Protein AF-0000000076825536 (afdb_homodimer)

Sequence (268 aa):
ADSNWEATYRANMATERHAGKIYTRAMFKQFGHILYECGAYQVEEKEKGKEYIAIHTDAARREKWCRTSYKVTVIEGGDEFDCECGQFAHMGLLCSHILKVMDFIRVTEIPKKHIVKRWTRDARDVLPAHLMQYADSNWEATYRANMATERHAGKIYTRAMFKQFGHILYECGAYQVEEKEKGKEYIAIHTDAARREKWCRTSYKVTVIEGGDEFDCECGQFAHMGLLCSHILKVMDFIRVTEIPKKHIVKRWTRDARDVLPAHLMQY

Solvent-accessible surface area (backbone atoms only — not comparable to f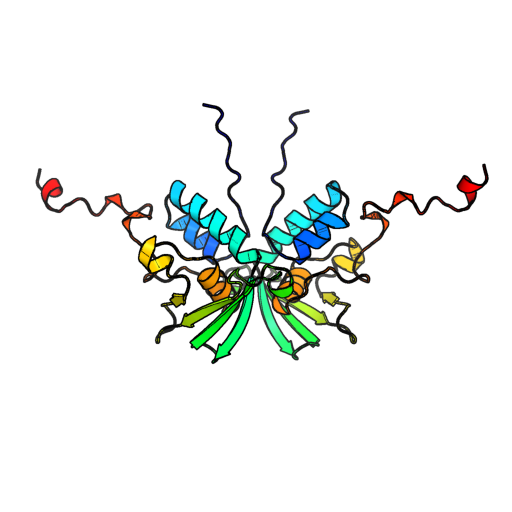ull-atom values): 15154 Å² total; per-residue (Å²): 130,81,78,69,72,71,76,66,48,56,44,53,33,51,38,54,55,40,42,63,74,43,32,30,72,73,48,35,44,54,47,14,54,29,53,30,56,20,30,36,45,43,78,45,78,75,36,89,85,36,33,33,34,32,32,36,73,57,43,88,76,44,59,88,85,52,84,38,65,38,51,33,36,39,39,90,90,72,53,42,78,48,47,71,79,47,44,37,85,76,70,52,40,76,40,32,58,54,50,43,49,36,55,72,73,64,48,52,58,76,38,71,82,62,57,47,57,83,51,25,66,70,34,67,75,68,54,60,73,74,63,74,72,106,130,82,78,70,72,69,79,67,48,56,42,54,32,52,38,53,55,41,40,62,72,43,31,30,71,73,48,37,42,55,47,13,53,32,53,30,57,20,31,36,45,44,78,44,79,76,37,89,86,36,33,33,34,31,30,35,74,56,44,88,75,43,59,87,83,53,83,39,65,38,50,32,35,39,40,90,91,73,54,41,76,46,47,71,80,46,44,38,84,77,70,53,40,77,41,30,58,53,50,43,50,36,55,71,73,66,48,50,57,77,38,69,83,63,56,48,58,82,51,24,65,72,35,65,75,69,54,61,73,76,61,72,72,105

Structure (mmCIF, N/CA/C/O backbone):
data_AF-0000000076825536-model_v1
#
loop_
_entity.id
_entity.type
_entity.pdbx_description
1 polymer 'SWIM-type domain-containing protein'
#
loop_
_atom_site.group_PDB
_atom_site.id
_atom_site.type_symbol
_atom_site.label_atom_id
_atom_site.label_alt_id
_atom_site.label_comp_id
_atom_site.label_asym_id
_atom_site.label_entity_id
_atom_site.label_seq_id
_atom_site.pdbx_PDB_ins_code
_atom_site.Cartn_x
_atom_site.Cartn_y
_atom_site.Cartn_z
_atom_site.occupancy
_atom_site.B_iso_or_equiv
_atom_site.auth_seq_id
_atom_site.auth_comp_id
_atom_site.auth_asym_id
_atom_site.auth_atom_id
_atom_site.pdbx_PDB_model_num
ATOM 1 N N . ALA A 1 1 ? -30.109 -5.086 -16.969 1 26.56 1 ALA A N 1
ATOM 2 C CA . ALA A 1 1 ? -29 -5.5 -16.109 1 26.56 1 ALA A CA 1
ATOM 3 C C . ALA A 1 1 ? -28.141 -4.305 -15.711 1 26.56 1 ALA A C 1
ATOM 5 O O . ALA A 1 1 ? -27.594 -3.611 -16.578 1 26.56 1 ALA A O 1
ATOM 6 N N . ASP A 1 2 ? -28.391 -3.473 -14.844 1 28.17 2 ASP A N 1
ATOM 7 C CA . ASP A 1 2 ? -27.703 -2.295 -14.312 1 28.17 2 ASP A CA 1
ATOM 8 C C . ASP A 1 2 ? -26.234 -2.586 -14.047 1 28.17 2 ASP A C 1
ATOM 10 O O . ASP A 1 2 ? -25.906 -3.484 -13.273 1 28.17 2 ASP A O 1
ATOM 14 N N . SER A 1 3 ? -25.391 -2.641 -15.023 1 33.06 3 SER A N 1
ATOM 15 C CA . SER A 1 3 ? -23.953 -2.908 -15 1 33.06 3 SER A CA 1
ATOM 16 C C . SER A 1 3 ? -23.281 -2.234 -13.805 1 33.06 3 SER A C 1
ATOM 18 O O . SER A 1 3 ? -23.062 -1.022 -13.82 1 33.06 3 SER A O 1
ATOM 20 N N . ASN A 1 4 ? -23.672 -2.33 -12.602 1 36.03 4 ASN A N 1
ATOM 21 C CA . ASN A 1 4 ? -23.062 -1.903 -11.352 1 36.03 4 ASN A CA 1
ATOM 22 C C . ASN A 1 4 ? -21.531 -1.995 -11.422 1 36.03 4 ASN A C 1
ATOM 24 O O . ASN A 1 4 ? -20.984 -3.092 -11.5 1 36.03 4 ASN A O 1
ATOM 28 N N . TRP A 1 5 ? -20.891 -1.324 -12.242 1 39.47 5 TRP A N 1
ATOM 29 C CA . TRP A 1 5 ? -19.453 -1.228 -12.367 1 39.47 5 TRP A CA 1
ATOM 30 C C . TRP A 1 5 ? -18.766 -1.405 -11.008 1 39.47 5 TRP A C 1
ATOM 32 O O . TRP A 1 5 ? -18.906 -0.554 -10.125 1 39.47 5 TRP A O 1
ATOM 42 N N . GLU A 1 6 ? -18.984 -2.543 -10.383 1 49.59 6 GLU A N 1
ATOM 43 C CA . GLU A 1 6 ? -18.234 -2.793 -9.156 1 49.59 6 GLU A CA 1
ATOM 44 C C . GLU A 1 6 ? -16.844 -2.193 -9.234 1 49.59 6 GLU A C 1
ATOM 46 O O . GLU A 1 6 ? -16.109 -2.422 -10.203 1 49.59 6 GLU A O 1
ATOM 51 N N . ALA A 1 7 ? -16.656 -1.075 -8.711 1 57.5 7 ALA A N 1
ATOM 52 C CA . ALA A 1 7 ? -15.406 -0.315 -8.641 1 57.5 7 ALA A CA 1
ATOM 53 C C . ALA A 1 7 ? -14.211 -1.236 -8.398 1 57.5 7 ALA A C 1
ATOM 55 O O . ALA A 1 7 ? -14.258 -2.104 -7.523 1 57.5 7 ALA A O 1
ATOM 56 N N . THR A 1 8 ? -13.492 -1.611 -9.461 1 73.81 8 THR A N 1
ATOM 57 C CA . THR A 1 8 ? -12.234 -2.328 -9.305 1 73.81 8 THR A CA 1
ATOM 58 C C . THR A 1 8 ? -11.25 -1.515 -8.469 1 73.81 8 THR A C 1
ATOM 60 O O . THR A 1 8 ? -11.062 -0.319 -8.711 1 73.81 8 THR A O 1
ATOM 63 N N . TYR A 1 9 ? -10.875 -2.053 -7.266 1 88.12 9 TYR A N 1
ATOM 64 C CA . TYR A 1 9 ? -9.859 -1.409 -6.445 1 88.12 9 TYR A CA 1
ATOM 65 C C . TYR A 1 9 ? -8.492 -1.485 -7.117 1 88.12 9 TYR A C 1
ATOM 67 O O . TYR A 1 9 ? -8.062 -2.559 -7.547 1 88.12 9 TYR A O 1
ATOM 75 N N . ARG A 1 10 ? -7.902 -0.312 -7.281 1 91.62 10 ARG A N 1
ATOM 76 C CA . ARG A 1 10 ? -6.555 -0.199 -7.836 1 91.62 10 ARG A CA 1
ATOM 77 C C . ARG A 1 10 ? -5.613 0.485 -6.848 1 91.62 10 ARG A C 1
ATOM 79 O O . ARG A 1 10 ? -6.008 1.424 -6.152 1 91.62 10 ARG A O 1
ATOM 86 N N . ALA A 1 11 ? -4.336 0.013 -6.738 1 93.81 11 ALA A N 1
ATOM 87 C CA . ALA A 1 11 ? -3.396 0.572 -5.77 1 93.81 11 ALA A CA 1
ATOM 88 C C . ALA A 1 11 ? -2.029 0.812 -6.406 1 93.81 11 ALA A C 1
ATOM 90 O O . ALA A 1 11 ? -1.063 1.137 -5.711 1 93.81 11 ALA A O 1
ATOM 91 N N . ASN A 1 12 ? -1.881 0.557 -7.707 1 94.38 12 ASN A N 1
ATOM 92 C CA . ASN A 1 12 ? -0.665 0.846 -8.461 1 94.38 12 ASN A CA 1
ATOM 93 C C . ASN A 1 12 ? 0.519 0.031 -7.941 1 94.38 12 ASN A C 1
ATOM 95 O O . ASN A 1 12 ? 1.662 0.489 -7.992 1 94.38 12 ASN A O 1
ATOM 99 N N . MET A 1 13 ? 0.286 -1.114 -7.352 1 96.38 13 MET A N 1
ATOM 100 C CA . MET A 1 13 ? 1.35 -2.012 -6.906 1 96.38 13 MET A CA 1
ATOM 101 C C . MET A 1 13 ? 1.875 -2.85 -8.07 1 96.38 13 MET A C 1
ATOM 103 O O . MET A 1 13 ? 1.126 -3.182 -8.984 1 96.38 13 MET A O 1
ATOM 107 N N . ALA A 1 14 ? 3.123 -3.26 -8.031 1 94.56 14 ALA A N 1
ATOM 108 C CA . ALA A 1 14 ? 3.729 -4.074 -9.086 1 94.56 14 ALA A CA 1
ATOM 109 C C . ALA A 1 14 ? 3.016 -5.422 -9.211 1 94.56 14 ALA A C 1
ATOM 111 O O . ALA A 1 14 ? 2.74 -5.879 -10.32 1 94.56 14 ALA A O 1
ATOM 112 N N . THR A 1 15 ? 2.721 -6.008 -8.047 1 96.12 15 THR A N 1
ATOM 113 C CA . THR A 1 15 ? 2.029 -7.293 -8.062 1 96.12 15 THR A CA 1
ATOM 114 C C . THR A 1 15 ? 0.644 -7.156 -8.688 1 96.12 15 THR A C 1
ATOM 116 O O . THR A 1 15 ? 0.149 -8.086 -9.328 1 96.12 15 THR A O 1
ATOM 119 N N . GLU A 1 16 ? 0.052 -6.016 -8.492 1 96.69 16 GLU A N 1
ATOM 120 C CA . GLU A 1 16 ? -1.243 -5.738 -9.102 1 96.69 16 GLU A CA 1
ATOM 121 C C . GLU A 1 16 ? -1.138 -5.711 -10.625 1 96.69 16 GLU A C 1
ATOM 123 O O . GLU A 1 16 ? -1.988 -6.27 -11.32 1 96.69 16 GLU A O 1
ATOM 128 N N . ARG A 1 17 ? -0.139 -5.105 -11.102 1 94.75 17 ARG A N 1
ATOM 129 C CA . ARG A 1 17 ? 0.088 -5.07 -12.539 1 94.75 17 ARG A CA 1
ATOM 130 C C . ARG A 1 17 ? 0.297 -6.473 -13.094 1 94.75 17 ARG A C 1
ATOM 132 O O . ARG A 1 17 ? -0.243 -6.816 -14.148 1 94.75 17 ARG A O 1
ATOM 139 N N . HIS A 1 18 ? 1.062 -7.199 -12.406 1 96.88 18 HIS A N 1
ATOM 140 C CA . HIS A 1 18 ? 1.266 -8.586 -12.805 1 96.88 18 HIS A CA 1
ATOM 141 C C . HIS A 1 18 ? -0.049 -9.359 -12.797 1 96.88 18 HIS A C 1
ATOM 143 O O . HIS A 1 18 ? -0.364 -10.062 -13.766 1 96.88 18 HIS A O 1
ATOM 149 N N . ALA A 1 19 ? -0.8 -9.203 -11.742 1 96.88 19 ALA A N 1
ATOM 150 C CA . ALA A 1 19 ? -2.105 -9.852 -11.648 1 96.88 19 ALA A CA 1
ATOM 151 C C . ALA A 1 19 ? -2.986 -9.477 -12.836 1 96.88 19 ALA A C 1
ATOM 153 O O . ALA A 1 19 ? -3.693 -10.328 -13.383 1 96.88 19 ALA A O 1
ATOM 154 N N . GLY A 1 20 ? -2.904 -8.211 -13.188 1 96.19 20 GLY A N 1
ATOM 155 C CA . GLY A 1 20 ? -3.695 -7.738 -14.312 1 96.19 20 GLY A CA 1
ATOM 156 C C . GLY A 1 20 ? -3.338 -8.422 -15.617 1 96.19 20 GLY A C 1
ATOM 157 O O . GLY A 1 20 ? -4.18 -8.555 -16.516 1 96.19 20 GLY A O 1
ATOM 158 N N . LYS A 1 21 ? -2.121 -8.875 -15.75 1 95.75 21 LYS A N 1
ATOM 159 C CA . LYS A 1 21 ? -1.637 -9.516 -16.969 1 95.75 21 LYS A CA 1
ATOM 160 C C . LYS A 1 21 ? -2.01 -10.992 -16.984 1 95.75 21 LYS A C 1
ATOM 162 O O . LYS A 1 21 ? -2.158 -11.586 -18.062 1 95.75 21 LYS A O 1
ATOM 167 N N . ILE A 1 22 ? -2.191 -11.625 -15.859 1 96.31 22 ILE A N 1
ATOM 168 C CA . ILE A 1 22 ? -2.283 -13.086 -15.867 1 96.31 22 ILE A CA 1
ATOM 169 C C . ILE A 1 22 ? -3.719 -13.516 -15.578 1 96.31 22 ILE A C 1
ATOM 171 O O . ILE A 1 22 ? -4.195 -14.516 -16.109 1 96.31 22 ILE A O 1
ATOM 175 N N . TYR A 1 23 ? -4.504 -12.812 -14.773 1 95.94 23 TYR A N 1
ATOM 176 C CA . TYR A 1 23 ? -5.816 -13.258 -14.312 1 95.94 23 TYR A CA 1
ATOM 177 C C . TYR A 1 23 ? -6.898 -12.883 -15.312 1 95.94 23 TYR A C 1
ATOM 179 O O . TYR A 1 23 ? -6.762 -11.906 -16.062 1 95.94 23 TYR A O 1
ATOM 187 N N . THR A 1 24 ? -7.969 -13.664 -15.367 1 95.12 24 THR A N 1
ATOM 188 C CA . THR A 1 24 ? -9.188 -13.219 -16.031 1 95.12 24 THR A CA 1
ATOM 189 C C . THR A 1 24 ? -9.727 -11.945 -15.375 1 95.12 24 THR A C 1
ATOM 191 O O . THR A 1 24 ? -9.312 -11.586 -14.273 1 95.12 24 THR A O 1
ATOM 194 N N . ARG A 1 25 ? -10.625 -11.32 -16.031 1 93.69 25 ARG A N 1
ATOM 195 C CA . ARG A 1 25 ? -11.219 -10.094 -15.508 1 93.69 25 ARG A CA 1
ATOM 196 C C . ARG A 1 25 ? -11.93 -10.352 -14.188 1 93.69 25 ARG A C 1
ATOM 198 O O . ARG A 1 25 ? -11.805 -9.57 -13.242 1 93.69 25 ARG A O 1
ATOM 205 N N . ALA A 1 26 ? -12.68 -11.469 -14.141 1 92.06 26 ALA A N 1
ATOM 206 C CA . ALA A 1 26 ? -13.414 -11.812 -12.93 1 92.06 26 ALA A CA 1
ATOM 207 C C . ALA A 1 26 ? -12.469 -12.039 -11.758 1 92.06 26 ALA A C 1
ATOM 209 O O . ALA A 1 26 ? -12.719 -11.547 -10.648 1 92.06 26 ALA A O 1
ATOM 210 N N . MET A 1 27 ? -11.383 -12.656 -12.039 1 94.19 27 MET A N 1
ATOM 211 C CA . MET A 1 27 ? -10.445 -12.969 -10.969 1 94.19 27 MET A CA 1
ATOM 212 C C . MET A 1 27 ? -9.641 -11.734 -10.57 1 94.19 27 MET A C 1
ATOM 214 O O . MET A 1 27 ? -9.281 -11.57 -9.406 1 94.19 27 MET A O 1
ATOM 218 N N . PHE A 1 28 ? -9.367 -10.891 -11.562 1 95.56 28 PHE A N 1
ATOM 219 C CA . PHE A 1 28 ? -8.688 -9.641 -11.242 1 95.56 28 PHE A CA 1
ATOM 220 C C . PHE A 1 28 ? -9.547 -8.773 -10.328 1 95.56 28 PHE A C 1
ATOM 222 O O . PHE A 1 28 ? -9.031 -8.094 -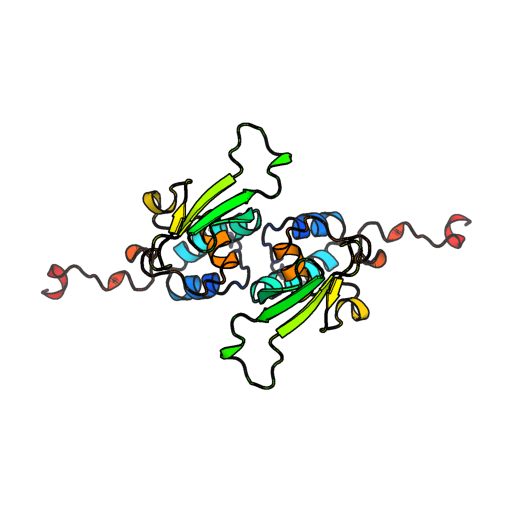9.438 1 95.56 28 PHE A O 1
ATOM 229 N N . LYS A 1 29 ? -10.797 -8.805 -10.523 1 94.5 29 LYS A N 1
ATOM 230 C CA . LYS A 1 29 ? -11.695 -8.078 -9.633 1 94.5 29 LYS A CA 1
ATOM 231 C C . LYS A 1 29 ? -11.602 -8.602 -8.203 1 94.5 29 LYS A C 1
ATOM 233 O O . LYS A 1 29 ? -11.539 -7.824 -7.254 1 94.5 29 LYS A O 1
ATOM 238 N N . GLN A 1 30 ? -11.625 -9.945 -8.117 1 94.56 30 GLN A N 1
ATOM 239 C CA . GLN A 1 30 ? -11.461 -10.555 -6.801 1 94.56 30 GLN A CA 1
ATOM 240 C C . GLN A 1 30 ? -10.125 -10.18 -6.18 1 94.56 30 GLN A C 1
ATOM 242 O O . GLN A 1 30 ? -10.039 -9.906 -4.98 1 94.56 30 GLN A O 1
ATOM 247 N N . PHE A 1 31 ? -9.102 -10.086 -7.012 1 96.12 31 PHE A N 1
ATOM 248 C CA . PHE A 1 31 ? -7.781 -9.664 -6.555 1 96.12 31 PHE A CA 1
ATOM 249 C C . PHE A 1 31 ? -7.816 -8.234 -6.031 1 96.12 31 PHE A C 1
ATOM 251 O O . PHE A 1 31 ? -7.152 -7.914 -5.047 1 96.12 31 PHE A O 1
ATOM 258 N N . GLY A 1 32 ? -8.594 -7.469 -6.703 1 95.62 32 GLY A N 1
ATOM 259 C CA . GLY A 1 32 ? -8.75 -6.09 -6.27 1 95.62 32 GLY A CA 1
ATOM 260 C C . GLY A 1 32 ? -9.281 -5.961 -4.855 1 95.62 32 GLY A C 1
ATOM 261 O O . GLY A 1 32 ? -8.852 -5.09 -4.102 1 95.62 32 GLY A O 1
ATOM 262 N N . HIS A 1 33 ? -10.195 -6.773 -4.492 1 95 33 HIS A N 1
ATOM 263 C CA . HIS A 1 33 ? -10.719 -6.781 -3.131 1 95 33 HIS A CA 1
ATOM 264 C C . HIS A 1 33 ? -9.641 -7.188 -2.131 1 95 33 HIS A C 1
ATOM 266 O O . HIS A 1 33 ? -9.555 -6.613 -1.044 1 95 33 HIS A O 1
ATOM 272 N N . ILE A 1 34 ? -8.836 -8.102 -2.516 1 96.56 34 ILE A N 1
ATOM 273 C CA . ILE A 1 34 ? -7.734 -8.555 -1.679 1 96.56 34 ILE A CA 1
ATOM 274 C C . ILE A 1 34 ? -6.73 -7.418 -1.494 1 96.56 34 ILE A C 1
ATOM 276 O O . ILE A 1 34 ? -6.262 -7.172 -0.381 1 96.56 34 ILE A O 1
ATOM 280 N N . LEU A 1 35 ? -6.492 -6.777 -2.639 1 96.44 35 LEU A N 1
ATOM 281 C CA . LEU A 1 35 ? -5.586 -5.637 -2.637 1 96.44 35 LEU A CA 1
ATOM 282 C C . LEU A 1 35 ? -6.078 -4.555 -1.681 1 96.44 35 LEU A C 1
ATOM 284 O O . LEU A 1 35 ? -5.293 -4 -0.909 1 96.44 35 LEU A O 1
ATOM 288 N N . TYR A 1 36 ? -7.312 -4.305 -1.709 1 95.88 36 TYR A N 1
ATOM 289 C CA . TYR A 1 36 ? -7.918 -3.314 -0.827 1 95.88 36 TYR A CA 1
ATOM 290 C C . TYR A 1 36 ? -7.773 -3.723 0.634 1 95.88 36 TYR A C 1
ATOM 292 O O . TYR A 1 36 ? -7.379 -2.91 1.475 1 95.88 36 TYR A O 1
ATOM 300 N N . GLU A 1 37 ? -8.078 -4.973 0.989 1 95.88 37 GLU A N 1
ATOM 301 C CA . GLU A 1 37 ? -7.969 -5.461 2.361 1 95.88 37 GLU A CA 1
ATOM 302 C C . GLU A 1 37 ? -6.523 -5.441 2.844 1 95.88 37 GLU A C 1
ATOM 304 O O . GLU A 1 37 ? -6.258 -5.215 4.023 1 95.88 37 GLU A O 1
ATOM 309 N N . CYS A 1 38 ? -5.594 -5.641 1.983 1 96.5 38 CYS A N 1
ATOM 310 C CA . CYS A 1 38 ? -4.16 -5.629 2.24 1 96.5 38 CYS A CA 1
ATOM 311 C C . CYS A 1 38 ? -3.729 -4.316 2.885 1 96.5 38 CYS A C 1
ATOM 313 O O . CYS A 1 38 ? -2.879 -4.309 3.777 1 96.5 38 CYS A O 1
ATOM 315 N N . GLY A 1 39 ? -4.352 -3.273 2.453 1 95.81 39 GLY A N 1
ATOM 316 C CA . GLY A 1 39 ? -3.992 -1.948 2.932 1 95.81 39 GLY A CA 1
ATOM 317 C C . GLY A 1 39 ? -4.27 -1.753 4.41 1 95.81 39 GLY A C 1
ATOM 318 O O . GLY A 1 39 ? -3.729 -0.836 5.031 1 95.81 39 GLY A O 1
ATOM 319 N N . ALA A 1 40 ? -5.035 -2.584 5.012 1 95.81 40 ALA A N 1
ATOM 320 C CA . ALA A 1 40 ? -5.398 -2.463 6.422 1 95.81 40 ALA A CA 1
ATOM 321 C C . ALA A 1 40 ? -4.352 -3.113 7.316 1 95.81 40 ALA A C 1
ATOM 323 O O . ALA A 1 40 ? -4.449 -3.055 8.547 1 95.81 40 ALA A O 1
ATOM 324 N N . TYR A 1 41 ? -3.309 -3.66 6.758 1 96.56 41 TYR A N 1
ATOM 325 C CA . TYR A 1 41 ? -2.352 -4.414 7.559 1 96.56 41 TYR A CA 1
ATOM 326 C C . TYR A 1 41 ? -0.977 -3.758 7.523 1 96.56 41 TYR A C 1
ATOM 328 O O . TYR A 1 41 ? -0.66 -3.014 6.594 1 96.56 41 TYR A O 1
ATOM 336 N N . GLN A 1 42 ? -0.227 -4.027 8.523 1 95.31 42 GLN A N 1
ATOM 337 C CA . GLN A 1 42 ? 1.194 -3.721 8.648 1 95.31 42 GLN A CA 1
ATOM 338 C C . GLN A 1 42 ? 2.01 -4.988 8.883 1 95.31 42 GLN A C 1
ATOM 340 O O . GLN A 1 42 ? 1.46 -6.027 9.25 1 95.31 42 GLN A O 1
ATOM 345 N N . VAL A 1 43 ? 3.297 -4.863 8.602 1 96 43 VAL A N 1
ATOM 346 C CA . VAL A 1 43 ? 4.121 -6.062 8.672 1 96 43 VAL A CA 1
ATOM 347 C C . VAL A 1 43 ? 5.152 -5.922 9.789 1 96 43 VAL A C 1
ATOM 349 O O . VAL A 1 43 ? 5.773 -4.867 9.93 1 96 43 VAL A O 1
ATOM 352 N N . GLU A 1 44 ? 5.219 -6.941 10.641 1 95.69 44 GLU A N 1
ATOM 353 C CA . GLU A 1 44 ? 6.344 -7.129 11.555 1 95.69 44 GLU A CA 1
ATOM 354 C C . GLU A 1 44 ? 7.266 -8.242 11.07 1 95.69 44 GLU A C 1
ATOM 356 O O . GLU A 1 44 ? 6.82 -9.367 10.844 1 95.69 44 GLU A O 1
ATOM 361 N N . GLU A 1 45 ? 8.531 -7.895 10.922 1 95.5 45 GLU A N 1
ATOM 362 C CA . GLU A 1 45 ? 9.531 -8.891 10.547 1 95.5 45 GLU A CA 1
ATOM 363 C C . GLU A 1 45 ? 10.039 -9.656 11.766 1 95.5 45 GLU A C 1
ATOM 365 O O . GLU A 1 45 ? 10.695 -9.086 12.633 1 95.5 45 GLU A O 1
ATOM 370 N N . LYS A 1 46 ? 9.711 -10.891 11.883 1 97.19 46 LYS A N 1
ATOM 371 C CA . LYS A 1 46 ? 10.172 -11.727 12.992 1 97.19 46 LYS A CA 1
ATOM 372 C C . LYS A 1 46 ? 11.523 -12.352 12.68 1 97.19 46 LYS A C 1
ATOM 374 O O . LYS A 1 46 ? 12.414 -12.359 13.531 1 97.19 46 LYS A O 1
ATOM 379 N N . GLU A 1 47 ? 11.688 -12.961 11.586 1 95.94 47 GLU A N 1
ATOM 380 C CA . GLU A 1 47 ? 12.922 -13.508 11.031 1 95.94 47 GLU A CA 1
ATOM 381 C C . GLU A 1 47 ? 13.094 -13.117 9.562 1 95.94 47 GLU A C 1
ATOM 383 O O . GLU A 1 47 ? 12.328 -13.555 8.703 1 95.94 47 GLU A O 1
ATOM 388 N N . LYS A 1 48 ? 14.109 -12.312 9.32 1 92.44 48 LYS A N 1
ATOM 389 C CA . LYS A 1 48 ? 14.344 -11.742 7.992 1 92.44 48 LYS A CA 1
ATOM 390 C C . LYS A 1 48 ? 14.344 -12.828 6.918 1 92.44 48 LYS A C 1
ATOM 392 O O . LYS A 1 48 ? 15.078 -13.812 7.027 1 92.44 48 LYS A O 1
ATOM 397 N N . GLY A 1 49 ? 13.43 -12.633 5.988 1 92.88 49 GLY A N 1
ATOM 398 C CA . GLY A 1 49 ? 13.383 -13.523 4.844 1 92.88 49 GLY A CA 1
ATOM 399 C C . GLY A 1 49 ? 12.656 -14.828 5.133 1 92.88 49 GLY A C 1
ATOM 400 O O . GLY A 1 49 ? 12.547 -15.688 4.262 1 92.88 49 GLY A O 1
ATOM 401 N N . LYS A 1 50 ? 12.156 -14.969 6.34 1 96.06 50 LYS A N 1
ATOM 402 C CA . LYS A 1 50 ? 11.609 -16.266 6.688 1 96.06 50 LYS A CA 1
ATOM 403 C C . LYS A 1 50 ? 10.219 -16.141 7.309 1 96.06 50 LYS A C 1
ATOM 405 O O . LYS A 1 50 ? 9.289 -16.828 6.906 1 96.06 50 LYS A O 1
ATOM 410 N N . GLU A 1 51 ? 10.117 -15.336 8.289 1 98.12 51 GLU A N 1
ATOM 411 C CA . GLU A 1 51 ? 8.875 -15.273 9.055 1 98.12 51 GLU A CA 1
ATOM 412 C C . GLU A 1 51 ? 8.445 -13.828 9.297 1 98.12 51 GLU A C 1
ATOM 414 O O . GLU A 1 51 ? 9.234 -13.016 9.781 1 98.12 51 GLU A O 1
ATOM 419 N N . TYR A 1 52 ? 7.16 -13.57 9.047 1 97.88 52 TYR A N 1
ATOM 420 C CA . TYR A 1 52 ? 6.559 -12.25 9.203 1 97.88 52 TYR A CA 1
ATOM 421 C C . TYR A 1 52 ? 5.188 -12.352 9.859 1 97.88 52 TYR A C 1
ATOM 423 O O . TYR A 1 52 ? 4.547 -13.406 9.82 1 97.88 52 TYR A O 1
ATOM 431 N N . ILE A 1 53 ? 4.801 -11.242 10.523 1 98.25 53 ILE A N 1
ATOM 432 C CA . ILE A 1 53 ? 3.455 -11.141 11.07 1 98.25 53 ILE A CA 1
ATOM 433 C C . ILE A 1 53 ? 2.723 -9.961 10.43 1 98.25 53 ILE A C 1
ATOM 435 O O . ILE A 1 53 ? 3.217 -8.836 10.453 1 98.25 53 ILE A O 1
ATOM 439 N N . ALA A 1 54 ? 1.635 -10.266 9.727 1 97.75 54 ALA A N 1
ATOM 440 C CA . ALA A 1 54 ? 0.713 -9.219 9.289 1 97.75 54 ALA A CA 1
ATOM 441 C C . ALA A 1 54 ? -0.249 -8.836 10.406 1 97.75 54 ALA A C 1
ATOM 443 O O . ALA A 1 54 ? -0.993 -9.68 10.914 1 97.75 54 ALA A O 1
ATOM 444 N N . ILE A 1 55 ? -0.224 -7.59 10.781 1 96.38 55 ILE A N 1
ATOM 445 C CA . ILE A 1 55 ? -1.021 -7.117 11.906 1 96.38 55 ILE A CA 1
ATOM 446 C C . ILE A 1 55 ? -1.996 -6.039 11.43 1 96.38 55 ILE A C 1
ATOM 448 O O . ILE A 1 55 ? -1.591 -5.062 10.797 1 96.38 55 ILE A O 1
ATOM 452 N N . HIS A 1 56 ? -3.283 -6.289 11.703 1 95.75 56 HIS A N 1
ATOM 453 C CA . HIS A 1 56 ? -4.27 -5.27 11.367 1 95.75 56 HIS A CA 1
ATOM 454 C C . HIS A 1 56 ? -3.969 -3.957 12.086 1 95.75 56 HIS A C 1
ATOM 456 O O . HIS A 1 56 ? -3.652 -3.949 13.273 1 95.75 56 HIS A O 1
ATOM 462 N N . THR A 1 57 ? -4.113 -2.865 11.391 1 91.88 57 THR A N 1
ATOM 463 C CA . THR A 1 57 ? -3.758 -1.56 11.938 1 91.88 57 THR A CA 1
ATOM 464 C C . THR A 1 57 ? -4.652 -1.207 13.125 1 91.88 57 THR A C 1
ATOM 466 O O . THR A 1 57 ? -4.234 -0.49 14.031 1 91.88 57 THR A O 1
ATOM 469 N N . ASP A 1 58 ? -5.852 -1.686 13.141 1 89.56 58 ASP A N 1
ATOM 470 C CA . ASP A 1 58 ? -6.789 -1.419 14.227 1 89.56 58 ASP A CA 1
ATOM 471 C C . ASP A 1 58 ? -6.812 -2.572 15.227 1 89.56 58 ASP A C 1
ATOM 473 O O . ASP A 1 58 ? -7.824 -2.807 15.891 1 89.56 58 ASP A O 1
ATOM 477 N N . ALA A 1 59 ? -5.754 -3.342 15.281 1 89 59 ALA A N 1
ATOM 478 C CA . ALA A 1 59 ? -5.715 -4.535 16.125 1 89 59 ALA A CA 1
ATOM 479 C C . ALA A 1 59 ? -6.027 -4.195 17.578 1 89 59 ALA A C 1
ATOM 481 O O . ALA A 1 59 ? -6.75 -4.93 18.25 1 89 59 ALA A O 1
ATOM 482 N N . ALA A 1 60 ? -5.566 -3.051 18.062 1 83.25 60 ALA A N 1
ATOM 483 C CA . ALA A 1 60 ? -5.734 -2.676 19.469 1 83.25 60 ALA A CA 1
ATOM 484 C C . ALA A 1 60 ? -7.188 -2.312 19.766 1 83.25 60 ALA A C 1
ATOM 486 O O . ALA A 1 60 ? -7.637 -2.422 20.906 1 83.25 60 ALA A O 1
ATOM 487 N N . ARG A 1 61 ? -7.926 -1.921 18.719 1 83.62 61 ARG A N 1
ATOM 488 C CA . ARG A 1 61 ? -9.289 -1.442 18.922 1 83.62 61 ARG A CA 1
ATOM 489 C C . ARG A 1 61 ? -10.305 -2.539 18.625 1 83.62 61 ARG A C 1
ATOM 491 O O . ARG A 1 61 ? -11.492 -2.396 18.938 1 83.62 61 ARG A O 1
ATOM 498 N N . ARG A 1 62 ? -9.82 -3.508 18.047 1 81.75 62 ARG A N 1
ATOM 499 C CA . ARG A 1 62 ? -10.742 -4.57 17.656 1 81.75 62 ARG A CA 1
ATOM 500 C C . ARG A 1 62 ? -11.055 -5.488 18.844 1 81.75 62 ARG A C 1
ATOM 502 O O . ARG A 1 62 ? -10.297 -5.547 19.812 1 81.75 62 ARG A O 1
ATOM 509 N N . GLU A 1 63 ? -12.164 -6.09 18.625 1 82.06 63 GLU A N 1
ATOM 510 C CA . GLU A 1 63 ? -12.602 -7.016 19.672 1 82.06 63 GLU A CA 1
ATOM 511 C C . GLU A 1 63 ? -11.586 -8.141 19.875 1 82.06 63 GLU A C 1
ATOM 513 O O . GLU A 1 63 ? -10.953 -8.586 18.922 1 82.06 63 GLU A O 1
ATOM 518 N N . LYS A 1 64 ? -11.516 -8.57 21.156 1 79.19 64 LYS A N 1
ATOM 519 C CA . LYS A 1 64 ? -10.508 -9.555 21.547 1 79.19 64 LYS A CA 1
ATOM 520 C C . LYS A 1 64 ? -10.688 -10.867 20.797 1 79.19 64 LYS A C 1
ATOM 522 O O . LYS A 1 64 ? -9.727 -11.602 20.578 1 79.19 64 LYS A O 1
ATOM 527 N N . TRP A 1 65 ? -11.836 -11.094 20.312 1 81.81 65 TRP A N 1
ATOM 528 C CA . TRP A 1 65 ? -12.086 -12.391 19.688 1 81.81 65 TRP A CA 1
ATOM 529 C C . TRP A 1 65 ? -11.789 -12.336 18.188 1 81.81 65 TRP A C 1
ATOM 531 O O . TRP A 1 65 ? -11.781 -13.367 17.516 1 81.81 65 TRP A O 1
ATOM 541 N N . CYS A 1 66 ? -11.547 -11.188 17.75 1 83.81 66 CYS A N 1
ATOM 542 C CA . CYS A 1 66 ? -11.203 -11.016 16.344 1 83.81 66 CYS A CA 1
ATOM 543 C C . CYS A 1 66 ? -9.711 -11.25 16.125 1 83.81 66 CYS A C 1
ATOM 545 O O . CYS A 1 66 ? -8.875 -10.594 16.734 1 83.81 66 CYS A O 1
ATOM 547 N N . ARG A 1 67 ? -9.445 -12.219 15.391 1 90.38 67 ARG A N 1
ATOM 548 C CA . ARG A 1 67 ? -8.047 -12.398 15.031 1 90.38 67 ARG A CA 1
ATOM 549 C C . ARG A 1 67 ? -7.523 -11.211 14.227 1 90.38 67 ARG A C 1
ATOM 551 O O . ARG A 1 67 ? -8.148 -10.797 13.25 1 90.38 67 ARG A O 1
ATOM 558 N N . THR A 1 68 ? -6.445 -10.586 14.68 1 94.56 68 THR A N 1
ATOM 559 C CA . THR A 1 68 ? -5.961 -9.352 14.062 1 94.56 68 THR A CA 1
ATOM 560 C C . THR A 1 68 ? -4.551 -9.547 13.516 1 94.56 68 THR A C 1
ATOM 562 O O . THR A 1 68 ? -3.984 -8.625 12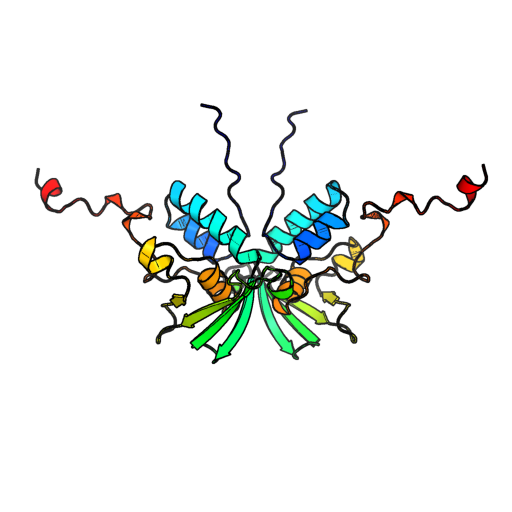.914 1 94.56 68 THR A O 1
ATOM 565 N N . SER A 1 69 ? -3.957 -10.688 13.789 1 96.62 69 SER A N 1
ATOM 566 C CA . SER A 1 69 ? -2.609 -10.938 13.289 1 96.62 69 SER A CA 1
ATOM 567 C C . SER A 1 69 ? -2.496 -12.336 12.688 1 96.62 69 SER A C 1
ATOM 569 O O . SER A 1 69 ? -3.16 -13.273 13.141 1 96.62 69 SER A O 1
ATOM 571 N N . TYR A 1 70 ? -1.719 -12.453 11.648 1 98.12 70 TYR A N 1
ATOM 572 C CA . TYR A 1 70 ? -1.507 -13.703 10.93 1 98.12 70 TYR A CA 1
ATOM 573 C C . TYR A 1 70 ? -0.029 -13.914 10.625 1 98.12 70 TYR A C 1
ATOM 575 O O . TYR A 1 70 ? 0.642 -13 10.133 1 98.12 70 TYR A O 1
ATOM 583 N N . LYS A 1 71 ? 0.496 -15.031 10.93 1 98.62 71 LYS A N 1
ATOM 584 C CA . LYS A 1 71 ? 1.869 -15.391 10.586 1 98.62 71 LYS A CA 1
ATOM 585 C C . LYS A 1 71 ? 1.985 -15.766 9.109 1 98.62 71 LYS A C 1
ATOM 587 O O . LYS A 1 71 ? 1.176 -16.547 8.602 1 98.62 71 LYS A O 1
ATOM 592 N N . VAL A 1 72 ? 2.9 -15.211 8.43 1 98.56 72 VAL A N 1
ATOM 593 C CA . VAL A 1 72 ? 3.246 -15.547 7.055 1 98.56 72 VAL A CA 1
ATOM 594 C C . VAL A 1 72 ? 4.68 -16.078 6.992 1 98.56 72 VAL A C 1
ATOM 596 O O . VAL A 1 72 ? 5.609 -15.414 7.461 1 98.56 72 VAL A O 1
ATOM 599 N N . THR A 1 73 ? 4.848 -17.219 6.438 1 98.25 73 THR A N 1
ATOM 600 C CA . THR A 1 73 ? 6.16 -17.844 6.309 1 98.25 73 THR A CA 1
ATOM 601 C C . THR A 1 73 ? 6.598 -17.875 4.848 1 98.25 73 THR A C 1
ATOM 603 O O . THR A 1 73 ? 5.801 -18.188 3.961 1 98.25 73 THR A O 1
ATOM 606 N N . VAL A 1 74 ? 7.832 -17.453 4.672 1 96.94 74 VAL A N 1
ATOM 607 C CA . VAL A 1 74 ? 8.453 -17.578 3.359 1 96.94 74 VAL A CA 1
ATOM 608 C C . VAL A 1 74 ? 9.219 -18.906 3.271 1 96.94 74 VAL A C 1
ATOM 610 O O . VAL A 1 74 ? 10.18 -19.109 4.008 1 96.94 74 VAL A O 1
ATOM 613 N N . ILE A 1 75 ? 8.703 -19.703 2.467 1 92.75 75 ILE A N 1
ATOM 614 C CA . ILE A 1 75 ? 9.273 -21.031 2.354 1 92.75 75 ILE A CA 1
ATOM 615 C C . ILE A 1 75 ? 10.602 -20.969 1.605 1 92.75 75 ILE A C 1
ATOM 617 O O . ILE A 1 75 ? 10.781 -20.141 0.719 1 92.75 75 ILE A O 1
ATOM 621 N N . GLU A 1 76 ? 11.555 -21.812 1.952 1 82.19 76 GLU A N 1
ATOM 622 C CA . GLU A 1 76 ? 12.906 -21.828 1.402 1 82.19 76 GLU A CA 1
ATOM 623 C C . GLU A 1 76 ? 12.891 -21.641 -0.111 1 82.19 76 GLU A C 1
ATOM 625 O O . GLU A 1 76 ? 12.062 -22.234 -0.81 1 82.19 76 GLU A O 1
ATOM 630 N N . GLY A 1 77 ? 13.758 -20.766 -0.676 1 78.56 77 GLY A N 1
ATOM 631 C CA . GLY A 1 77 ? 13.828 -20.391 -2.078 1 78.56 77 GLY A CA 1
ATOM 632 C C . GLY A 1 77 ? 13.227 -19.031 -2.357 1 78.56 77 GLY A C 1
ATOM 633 O O . GLY A 1 77 ? 13.508 -18.422 -3.391 1 78.56 77 GLY A O 1
ATOM 634 N N . GLY A 1 78 ? 12.266 -18.594 -1.543 1 79.88 78 GLY A N 1
ATOM 635 C CA . GLY A 1 78 ? 11.773 -17.219 -1.597 1 79.88 78 GLY A CA 1
ATOM 636 C C . GLY A 1 78 ? 10.617 -17.047 -2.568 1 79.88 78 GLY A C 1
ATOM 637 O O . GLY A 1 78 ? 10.141 -15.93 -2.77 1 79.88 78 GLY A O 1
ATOM 638 N N . ASP A 1 79 ? 10.109 -18.109 -3.131 1 90.19 79 ASP A N 1
ATOM 639 C CA . ASP A 1 79 ? 9.07 -18 -4.152 1 90.19 79 ASP A CA 1
ATOM 640 C C . ASP A 1 79 ? 7.77 -18.656 -3.693 1 90.19 79 ASP A C 1
ATOM 642 O O . ASP A 1 79 ? 6.871 -18.891 -4.504 1 90.19 79 ASP A O 1
ATOM 646 N N . GLU A 1 80 ? 7.746 -19.031 -2.43 1 96.44 80 GLU A N 1
ATOM 647 C CA . GLU A 1 80 ? 6.531 -19.625 -1.873 1 96.44 80 GLU A CA 1
ATOM 648 C C . GLU A 1 80 ? 6.223 -19.047 -0.492 1 96.44 80 GLU A C 1
ATOM 650 O O . GLU A 1 80 ? 7.125 -18.859 0.325 1 96.44 80 GLU A O 1
ATOM 655 N N . PHE A 1 81 ? 4.918 -18.844 -0.288 1 98 81 PHE A N 1
ATOM 656 C CA . PHE A 1 81 ? 4.445 -18.234 0.947 1 98 81 PHE A CA 1
ATOM 657 C C . PHE A 1 81 ? 3.316 -19.047 1.564 1 98 81 PHE A C 1
ATOM 659 O O . PHE A 1 81 ? 2.486 -19.609 0.848 1 98 81 PHE A O 1
ATOM 666 N N . ASP A 1 82 ? 3.355 -19.141 2.873 1 97.88 82 ASP A N 1
ATOM 667 C CA . ASP A 1 82 ? 2.275 -19.766 3.627 1 97.88 82 ASP A CA 1
ATOM 668 C C . ASP A 1 82 ? 1.718 -18.828 4.684 1 97.88 82 ASP A C 1
ATOM 670 O O . ASP A 1 82 ? 2.475 -18.109 5.348 1 97.88 82 ASP A O 1
ATOM 674 N N . CYS A 1 83 ? 0.467 -18.75 4.762 1 98.38 83 CYS A N 1
ATOM 675 C CA . CYS A 1 83 ? -0.21 -17.875 5.703 1 98.38 83 CYS A CA 1
ATOM 676 C C . CYS A 1 83 ? -1.116 -18.656 6.637 1 98.38 83 CYS A C 1
ATOM 678 O O . CYS A 1 83 ? -1.807 -19.594 6.203 1 98.38 83 CYS A O 1
ATOM 680 N N . GLU A 1 84 ? -1.216 -18.297 7.859 1 98.06 84 GLU A N 1
ATOM 681 C CA . GLU A 1 84 ? -2.031 -18.938 8.883 1 98.06 84 GLU A CA 1
ATOM 682 C C . GLU A 1 84 ? -3.516 -18.859 8.539 1 98.06 84 GLU A C 1
ATOM 684 O O . GLU A 1 84 ? -4.312 -19.656 9.023 1 98.06 84 GLU A O 1
ATOM 689 N N . CYS A 1 85 ? -3.895 -17.969 7.723 1 97.19 85 CYS A N 1
ATOM 690 C CA . CYS A 1 85 ? -5.316 -17.828 7.434 1 97.19 85 CYS A CA 1
ATOM 691 C C . CYS A 1 85 ? -5.805 -18.938 6.516 1 97.19 85 CYS A C 1
ATOM 693 O O . CYS A 1 85 ? -7.008 -19.188 6.43 1 97.19 85 CYS A O 1
ATOM 695 N N . GLY A 1 86 ? -4.941 -19.547 5.703 1 96.75 86 GLY A N 1
ATOM 696 C CA . GLY A 1 86 ? -5.23 -20.734 4.926 1 96.75 86 GLY A CA 1
ATOM 697 C C . GLY A 1 86 ? -5.98 -20.438 3.639 1 96.75 86 GLY A C 1
ATOM 698 O O . GLY A 1 86 ? -6.391 -21.359 2.928 1 96.75 86 GLY A O 1
ATOM 699 N N . GLN A 1 87 ? -6.113 -19.188 3.264 1 96.56 87 GLN A N 1
ATOM 700 C CA . GLN A 1 87 ? -6.953 -18.828 2.127 1 96.56 87 GLN A CA 1
ATOM 701 C C . GLN A 1 87 ? -6.414 -19.422 0.833 1 96.56 87 GLN A C 1
ATOM 703 O O . GLN A 1 87 ? -7.184 -19.906 -0.002 1 96.56 87 GLN A O 1
ATOM 708 N N . PHE A 1 88 ? -5.145 -19.344 0.636 1 96.69 88 PHE A N 1
ATOM 709 C CA . PHE A 1 88 ? -4.625 -19.828 -0.638 1 96.69 88 PHE A CA 1
ATOM 710 C C . PHE A 1 88 ? -4.934 -21.312 -0.82 1 96.69 88 PHE A C 1
ATOM 712 O O . PHE A 1 88 ? -5.324 -21.734 -1.907 1 96.69 88 PHE A O 1
ATOM 719 N N . ALA A 1 89 ? -4.676 -22.062 0.193 1 93.44 89 ALA A N 1
ATOM 720 C CA . ALA A 1 89 ? -4.926 -23.5 0.122 1 93.44 89 ALA A CA 1
ATOM 721 C C . ALA A 1 89 ? -6.387 -23.797 -0.225 1 93.44 89 ALA A C 1
ATOM 723 O O . ALA A 1 89 ? -6.68 -24.734 -0.958 1 93.44 89 ALA A O 1
ATOM 724 N N . HIS A 1 90 ? -7.336 -22.922 0.176 1 94.38 90 HIS A N 1
ATOM 725 C CA . HIS A 1 90 ? -8.766 -23.172 0.029 1 94.38 90 HIS A CA 1
ATOM 726 C C . HIS A 1 90 ? -9.297 -22.562 -1.267 1 94.38 90 HIS A C 1
ATOM 728 O O . HIS A 1 90 ? -10.141 -23.172 -1.938 1 94.38 90 HIS A O 1
ATOM 734 N N . MET A 1 91 ? -8.805 -21.375 -1.663 1 93.88 91 MET A N 1
ATOM 735 C CA . MET A 1 91 ? -9.43 -20.594 -2.732 1 93.88 91 MET A CA 1
ATOM 736 C C . MET A 1 91 ? -8.508 -20.5 -3.943 1 93.88 91 MET A C 1
ATOM 738 O O . MET A 1 91 ? -8.945 -20.109 -5.031 1 93.88 91 MET A O 1
ATOM 742 N N . GLY A 1 92 ? -7.18 -20.781 -3.764 1 94.75 92 GLY A N 1
ATOM 743 C CA . GLY A 1 92 ? -6.234 -20.688 -4.863 1 94.75 92 GLY A CA 1
ATOM 744 C C . GLY A 1 92 ? -5.883 -19.266 -5.23 1 94.75 92 GLY A C 1
ATOM 745 O O . GLY A 1 92 ? -5.379 -19 -6.324 1 94.75 92 GLY A O 1
ATOM 746 N N . LEU A 1 93 ? -6.25 -18.312 -4.352 1 96.06 93 LEU A N 1
ATOM 747 C CA . LEU A 1 93 ? -5.914 -16.906 -4.512 1 96.06 93 LEU A CA 1
ATOM 748 C C . LEU A 1 93 ? -5.133 -16.391 -3.307 1 96.06 93 LEU A C 1
ATOM 750 O O . LEU A 1 93 ? -5.418 -16.781 -2.168 1 96.06 93 LEU A O 1
ATOM 754 N N . LEU A 1 94 ? -4.145 -15.594 -3.598 1 97.44 94 LEU A N 1
ATOM 755 C CA . LEU A 1 94 ? -3.406 -14.961 -2.512 1 97.44 94 LEU A CA 1
ATOM 756 C C . LEU A 1 94 ? -4.355 -14.312 -1.512 1 97.44 94 LEU A C 1
ATOM 758 O O . LEU A 1 94 ? -5.422 -13.812 -1.892 1 97.44 94 LEU A O 1
ATOM 762 N N . CYS A 1 95 ? -3.998 -14.391 -0.259 1 98.31 95 CYS A N 1
ATOM 763 C CA . CYS A 1 95 ? -4.734 -13.617 0.73 1 98.31 95 CYS A CA 1
ATOM 764 C C . CYS A 1 95 ? -4.109 -12.234 0.917 1 98.31 95 CYS A C 1
ATOM 766 O O . CYS A 1 95 ? -3 -11.984 0.441 1 98.31 95 CYS A O 1
ATOM 768 N N . SER A 1 96 ? -4.844 -11.383 1.574 1 98.25 96 SER A N 1
ATOM 769 C CA . SER A 1 96 ? -4.363 -10.039 1.856 1 98.25 96 SER A CA 1
ATOM 770 C C . SER A 1 96 ? -3.1 -10.062 2.709 1 98.25 96 SER A C 1
ATOM 772 O O . SER A 1 96 ? -2.219 -9.219 2.553 1 98.25 96 SER A O 1
ATOM 774 N N . HIS A 1 97 ? -2.92 -11.039 3.564 1 98.69 97 HIS A N 1
ATOM 775 C CA . HIS A 1 97 ? -1.775 -11.148 4.465 1 98.69 97 HIS A CA 1
ATOM 776 C C . HIS A 1 97 ? -0.496 -11.453 3.691 1 98.69 97 HIS A C 1
ATOM 778 O O . HIS A 1 97 ? 0.511 -10.758 3.854 1 98.69 97 HIS A O 1
ATOM 784 N N . ILE A 1 98 ? -0.541 -12.461 2.807 1 98.56 98 ILE A N 1
ATOM 785 C CA . ILE A 1 98 ? 0.61 -12.789 1.972 1 98.56 98 ILE A CA 1
ATOM 786 C C . ILE A 1 98 ? 0.958 -11.594 1.083 1 98.56 98 ILE A C 1
ATOM 788 O O . ILE A 1 98 ? 2.131 -11.242 0.938 1 98.56 98 ILE A O 1
ATOM 792 N N . LEU A 1 99 ? -0.08 -10.969 0.51 1 98.19 99 LEU A N 1
ATOM 793 C CA . LEU A 1 99 ? 0.154 -9.828 -0.374 1 98.19 99 LEU A CA 1
ATOM 794 C C . LEU A 1 99 ? 0.875 -8.711 0.364 1 98.19 99 LEU A C 1
ATOM 796 O O . LEU A 1 99 ? 1.79 -8.086 -0.183 1 98.19 99 LEU A O 1
ATOM 800 N N . LYS A 1 100 ? 0.484 -8.383 1.605 1 97.75 100 LYS A N 1
ATOM 801 C CA . LYS A 1 100 ? 1.124 -7.34 2.402 1 97.75 100 LYS A CA 1
ATOM 802 C C . LYS A 1 100 ? 2.602 -7.648 2.629 1 97.75 100 LYS A C 1
ATOM 804 O O . LYS A 1 100 ? 3.451 -6.766 2.512 1 97.75 100 LYS A O 1
ATOM 809 N N . VAL A 1 101 ? 2.893 -8.914 2.887 1 97.44 101 VAL A N 1
ATOM 810 C CA . VAL A 1 101 ? 4.273 -9.32 3.117 1 97.44 101 VAL A CA 1
ATOM 811 C C . VAL A 1 101 ? 5.062 -9.242 1.812 1 97.44 101 VAL A C 1
ATOM 813 O O . VAL A 1 101 ? 6.203 -8.766 1.796 1 97.44 101 VAL A O 1
ATOM 816 N N . MET A 1 102 ? 4.465 -9.672 0.695 1 96.38 102 MET A N 1
ATOM 817 C CA . MET A 1 102 ? 5.121 -9.57 -0.605 1 96.38 102 MET A CA 1
ATOM 818 C C . MET A 1 102 ? 5.492 -8.117 -0.909 1 96.38 102 MET A C 1
ATOM 820 O O . MET A 1 102 ? 6.586 -7.848 -1.401 1 96.38 102 MET A O 1
ATOM 824 N N . ASP A 1 103 ? 4.566 -7.27 -0.617 1 95.19 103 ASP A N 1
ATOM 825 C CA . ASP A 1 103 ? 4.836 -5.848 -0.826 1 95.19 103 ASP A CA 1
ATOM 826 C C . ASP A 1 103 ? 5.996 -5.375 0.049 1 95.19 103 ASP A C 1
ATOM 828 O O . ASP A 1 103 ? 6.867 -4.641 -0.414 1 95.19 103 ASP A O 1
ATOM 832 N N . PHE A 1 104 ? 6.027 -5.805 1.258 1 93.38 104 PHE A N 1
ATOM 833 C CA . PHE A 1 104 ? 7.035 -5.414 2.238 1 93.38 104 PHE A CA 1
ATOM 834 C C . PHE A 1 104 ? 8.422 -5.879 1.806 1 93.38 104 PHE A C 1
ATOM 836 O O . PHE A 1 104 ? 9.398 -5.145 1.94 1 93.38 104 PHE A O 1
ATOM 843 N N . ILE A 1 105 ? 8.5 -7.047 1.258 1 93.44 105 ILE A N 1
ATOM 844 C CA . ILE A 1 105 ? 9.812 -7.574 0.897 1 93.44 105 ILE A CA 1
ATOM 845 C C . ILE A 1 105 ? 10.07 -7.336 -0.589 1 93.44 105 ILE A C 1
ATOM 847 O O . ILE A 1 105 ? 10.969 -7.953 -1.175 1 93.44 105 ILE A O 1
ATOM 851 N N . ARG A 1 106 ? 9.227 -6.523 -1.281 1 91.06 106 ARG A N 1
ATOM 852 C CA . ARG A 1 106 ? 9.453 -5.922 -2.592 1 91.06 106 ARG A CA 1
ATOM 853 C C . ARG A 1 106 ? 9.297 -6.953 -3.703 1 91.06 106 ARG A C 1
ATOM 855 O O . ARG A 1 106 ? 10.055 -6.945 -4.676 1 91.06 106 ARG A O 1
ATOM 862 N N . VAL A 1 107 ? 8.406 -7.871 -3.525 1 94.12 107 VAL A N 1
ATOM 863 C CA . VAL A 1 107 ? 8.055 -8.789 -4.598 1 94.12 107 VAL A CA 1
ATOM 864 C C . VAL A 1 107 ? 7.301 -8.047 -5.695 1 94.12 107 VAL A C 1
ATOM 866 O O . VAL A 1 107 ? 6.352 -7.305 -5.414 1 94.12 107 VAL A O 1
ATOM 869 N N . THR A 1 108 ? 7.672 -8.281 -6.984 1 93.56 108 THR A N 1
ATOM 870 C CA . THR A 1 108 ? 7.094 -7.492 -8.07 1 93.56 108 THR A CA 1
ATOM 871 C C . THR A 1 108 ? 6.145 -8.344 -8.906 1 93.56 108 THR A C 1
ATOM 873 O O . THR A 1 108 ? 5.277 -7.809 -9.602 1 93.56 108 THR A O 1
ATOM 876 N N . GLU A 1 109 ? 6.352 -9.641 -8.828 1 96.19 109 GLU A N 1
ATOM 877 C CA . GLU A 1 109 ? 5.504 -10.57 -9.578 1 96.19 109 GLU A CA 1
ATOM 878 C C . GLU A 1 109 ? 4.988 -11.688 -8.68 1 96.19 109 GLU A C 1
ATOM 880 O O . GLU A 1 109 ? 5.719 -12.188 -7.82 1 96.19 109 GLU A O 1
ATOM 885 N N . ILE A 1 110 ? 3.775 -12.07 -8.93 1 97.19 110 ILE A N 1
ATOM 886 C CA . ILE A 1 110 ? 3.215 -13.203 -8.195 1 97.19 110 ILE A CA 1
ATOM 887 C C . ILE A 1 110 ? 3.982 -14.477 -8.547 1 97.19 110 ILE A C 1
ATOM 889 O O . ILE A 1 110 ? 4.066 -14.859 -9.711 1 97.19 110 ILE A O 1
ATOM 893 N N . PRO A 1 111 ? 4.555 -15.125 -7.547 1 96.94 111 PRO A N 1
ATOM 894 C CA . PRO A 1 111 ? 5.301 -16.359 -7.82 1 96.94 111 PRO A CA 1
ATOM 895 C C . PRO A 1 111 ? 4.445 -17.438 -8.477 1 96.94 111 PRO A C 1
ATOM 897 O O . PRO A 1 111 ? 3.266 -17.578 -8.148 1 96.94 111 PRO A O 1
ATOM 900 N N . LYS A 1 112 ? 5.074 -18.219 -9.297 1 95.19 112 LYS A N 1
ATOM 901 C CA . LYS A 1 112 ? 4.395 -19.234 -10.086 1 95.19 112 LYS A CA 1
ATOM 902 C C . LYS A 1 112 ? 3.613 -20.188 -9.195 1 95.19 112 LYS A C 1
ATOM 904 O O . LYS A 1 112 ? 2.506 -20.609 -9.539 1 95.19 112 LYS A O 1
ATOM 909 N N . LYS A 1 113 ? 4.195 -20.531 -8.031 1 95.19 113 LYS A N 1
ATOM 910 C CA . LYS A 1 113 ? 3.578 -21.484 -7.109 1 95.19 113 LYS A CA 1
ATOM 911 C C . LYS A 1 113 ? 2.26 -20.938 -6.562 1 95.19 113 LYS A C 1
ATOM 913 O O . LYS A 1 113 ? 1.464 -21.688 -5.992 1 95.19 113 LYS A O 1
ATOM 918 N N . HIS A 1 114 ? 2.012 -19.688 -6.742 1 97.38 114 HIS A N 1
ATOM 919 C CA . HIS A 1 114 ? 0.809 -19.062 -6.211 1 97.38 114 HIS A CA 1
ATOM 920 C C . HIS A 1 114 ? -0.14 -18.641 -7.332 1 97.38 114 HIS A C 1
ATOM 922 O O . HIS A 1 114 ? -1.025 -17.812 -7.129 1 97.38 114 HIS A O 1
ATOM 928 N N . ILE A 1 115 ? 0.084 -19.141 -8.469 1 96.44 115 ILE A N 1
ATOM 929 C CA . ILE A 1 115 ? -0.788 -18.906 -9.617 1 96.44 115 ILE A CA 1
ATOM 930 C C . ILE A 1 115 ? -1.49 -20.203 -10 1 96.44 115 ILE A C 1
ATOM 932 O O . ILE A 1 115 ? -0.842 -21.172 -10.422 1 96.44 115 ILE A O 1
ATOM 936 N N . VAL A 1 116 ? -2.77 -20.234 -9.844 1 95.56 116 VAL A N 1
ATOM 937 C CA . VAL A 1 116 ? -3.59 -21.359 -10.266 1 95.56 116 VAL A CA 1
ATOM 938 C C . VAL A 1 116 ? -4.051 -21.156 -11.711 1 95.56 116 VAL A C 1
ATOM 940 O O . VAL A 1 116 ? -4.707 -20.156 -12.023 1 95.56 116 VAL A O 1
ATOM 943 N N . LYS A 1 117 ? -3.801 -22.047 -12.586 1 93.69 117 LYS A N 1
ATOM 944 C CA . LYS A 1 117 ? -3.975 -21.922 -14.031 1 93.69 117 LYS A CA 1
ATOM 945 C C . LYS A 1 117 ? -5.43 -21.625 -14.383 1 93.69 117 LYS A C 1
ATOM 947 O O . LYS A 1 117 ? -5.707 -20.828 -15.273 1 93.69 117 LYS A O 1
ATOM 952 N N . ARG A 1 118 ? -6.355 -22.25 -13.75 1 92.56 118 ARG A N 1
ATOM 953 C CA . ARG A 1 118 ? -7.762 -22.109 -14.109 1 92.56 118 ARG A CA 1
ATOM 954 C C . ARG A 1 118 ? -8.242 -20.672 -13.883 1 92.56 118 ARG A C 1
ATOM 956 O O . ARG A 1 118 ? -9.312 -20.297 -14.359 1 92.56 118 ARG A O 1
ATOM 963 N N . TRP A 1 119 ? -7.531 -19.953 -13.102 1 94.25 119 TRP A N 1
ATOM 964 C CA . TRP A 1 119 ? -7.906 -18.578 -12.797 1 94.25 119 TRP A CA 1
ATOM 965 C C . TRP A 1 119 ? -7.273 -17.609 -13.789 1 94.25 119 TRP A C 1
ATOM 967 O O . TRP A 1 119 ? -7.512 -16.406 -13.727 1 94.25 119 TRP A O 1
ATOM 977 N N . THR A 1 120 ? -6.457 -18.078 -14.711 1 95.88 120 THR A N 1
ATOM 978 C CA . THR A 1 120 ? -5.688 -17.219 -15.594 1 95.88 120 THR A CA 1
ATOM 979 C C . THR A 1 120 ? -6.316 -17.172 -16.984 1 95.88 120 THR A C 1
ATOM 981 O O . THR A 1 120 ? -7.156 -18.016 -17.312 1 95.88 120 THR A O 1
ATOM 984 N N . ARG A 1 121 ? -5.977 -16.219 -17.75 1 94.31 121 ARG A N 1
ATOM 985 C CA . ARG A 1 121 ? -6.449 -16.047 -19.109 1 94.31 121 ARG A CA 1
ATOM 986 C C . ARG A 1 121 ? -5.992 -17.188 -20 1 94.31 121 ARG A C 1
ATOM 988 O O . ARG A 1 121 ? -6.633 -17.484 -21.016 1 94.31 121 ARG A O 1
ATOM 995 N N . ASP A 1 122 ? -4.918 -17.844 -19.703 1 85.56 122 ASP A N 1
ATOM 996 C CA . ASP A 1 122 ? -4.359 -18.938 -20.5 1 85.56 122 ASP A CA 1
ATOM 997 C C . ASP A 1 122 ? -4.992 -20.266 -20.109 1 85.56 122 ASP A C 1
ATOM 999 O O . ASP A 1 122 ? -4.535 -21.328 -20.547 1 85.56 122 ASP A O 1
ATOM 1003 N N . ALA A 1 123 ? -6.027 -20.234 -19.281 1 79.12 123 ALA A N 1
ATOM 1004 C CA . ALA A 1 123 ? -6.621 -21.5 -18.812 1 79.12 123 ALA A CA 1
ATOM 1005 C C . ALA A 1 123 ? -7.066 -22.359 -20 1 79.12 123 ALA A C 1
ATOM 1007 O O . ALA A 1 123 ? -7.055 -23.578 -19.906 1 79.12 123 ALA A O 1
ATOM 1008 N N . ARG A 1 124 ? -7.699 -21.906 -21.062 1 62.28 124 ARG A N 1
ATOM 1009 C CA . ARG A 1 124 ? -8.289 -22.766 -22.078 1 62.28 124 ARG A CA 1
ATOM 1010 C C . ARG A 1 124 ? -7.246 -23.734 -22.641 1 62.28 124 ARG A C 1
ATOM 1012 O O . ARG A 1 124 ? -7.594 -24.812 -23.141 1 62.28 124 ARG A O 1
ATOM 1019 N N . ASP A 1 125 ? -6.035 -23.219 -22.766 1 51.22 125 ASP A N 1
ATOM 1020 C CA . ASP A 1 125 ? -5.34 -24.125 -23.672 1 51.22 125 ASP A CA 1
ATOM 1021 C C . ASP A 1 125 ? -5.23 -25.531 -23.078 1 51.22 125 ASP A C 1
ATOM 1023 O O . ASP A 1 125 ? -4.578 -26.406 -23.656 1 51.22 125 ASP A O 1
ATOM 1027 N N . VAL A 1 126 ? -5.484 -25.703 -21.812 1 47.47 126 VAL A N 1
ATOM 1028 C CA . VAL A 1 126 ? -5.355 -27.125 -21.484 1 47.47 126 VAL A CA 1
ATOM 1029 C C . VAL A 1 126 ? -6.562 -27.891 -22.031 1 47.47 126 VAL A C 1
ATOM 1031 O O . VAL A 1 126 ? -7.598 -27.969 -21.375 1 47.47 126 VAL A O 1
ATOM 1034 N N . LEU A 1 127 ? -6.969 -27.578 -23.141 1 46.5 127 LEU A N 1
ATOM 1035 C CA . LEU A 1 127 ? -7.906 -28.516 -23.734 1 46.5 127 LEU A CA 1
ATOM 1036 C C . LEU A 1 127 ? -7.484 -29.953 -23.469 1 46.5 127 LEU A C 1
ATOM 1038 O O . LEU A 1 127 ? -6.293 -30.266 -23.5 1 46.5 127 LEU A O 1
ATOM 1042 N N . PRO A 1 128 ? -8.273 -30.656 -22.781 1 48.06 128 PRO A N 1
ATOM 1043 C CA . PRO A 1 128 ? -8 -32.094 -22.641 1 48.06 128 PRO A CA 1
ATOM 1044 C C . PRO A 1 128 ? -7.484 -32.719 -23.922 1 48.06 128 PRO A C 1
ATOM 1046 O O . PRO A 1 128 ? -7.863 -32.312 -25.016 1 48.06 128 PRO A O 1
ATOM 1049 N N . ALA A 1 129 ? -6.355 -33.375 -23.969 1 46.97 129 ALA A N 1
ATOM 1050 C CA . ALA A 1 129 ? -5.777 -34.188 -25.031 1 46.97 129 ALA A CA 1
ATOM 1051 C C . ALA A 1 129 ? -6.863 -34.812 -25.906 1 46.97 129 ALA A C 1
ATOM 1053 O O . ALA A 1 129 ? -6.719 -34.875 -27.125 1 46.97 129 ALA A O 1
ATOM 1054 N N . HIS A 1 130 ? -7.859 -35.25 -25.25 1 48.69 130 HIS A N 1
ATOM 1055 C CA . HIS A 1 130 ? -8.812 -36.094 -25.969 1 48.69 130 HIS A CA 1
ATOM 1056 C C . HIS A 1 130 ? -9.648 -35.281 -26.938 1 48.69 130 HIS A C 1
ATOM 1058 O O . HIS A 1 130 ? -10.328 -35.844 -27.812 1 48.69 130 HIS A O 1
ATOM 1064 N N . LEU A 1 131 ? -9.797 -33.938 -26.797 1 46.06 131 LEU A N 1
ATOM 1065 C CA . LEU A 1 131 ? -10.594 -33.219 -27.766 1 46.06 131 LEU A CA 1
ATOM 1066 C C . LEU A 1 131 ? -9.719 -32.688 -28.891 1 46.06 131 LEU A C 1
ATOM 1068 O O . LEU A 1 131 ? -10.219 -32.062 -29.844 1 46.06 131 LEU A O 1
ATOM 1072 N N . MET A 1 132 ? -8.492 -32.719 -28.812 1 42.66 132 MET A N 1
ATOM 1073 C CA . MET A 1 132 ? -7.625 -32.406 -29.953 1 42.66 132 MET A CA 1
ATOM 1074 C C . MET A 1 132 ? -7.824 -33.438 -31.062 1 42.66 132 MET A C 1
ATOM 1076 O O . MET A 1 132 ? -7.379 -33.219 -32.188 1 42.66 132 MET A O 1
ATOM 1080 N N . GLN A 1 133 ? -8.141 -34.656 -30.641 1 35.81 133 GLN A N 1
ATOM 1081 C CA . GLN A 1 133 ? -8.203 -35.719 -31.641 1 35.81 133 GLN A CA 1
ATOM 1082 C C . GLN A 1 133 ? -9.5 -35.625 -32.438 1 35.81 133 GLN A C 1
ATOM 1084 O O . GLN A 1 133 ? -9.68 -36.344 -33.438 1 35.81 133 GLN A O 1
ATOM 1089 N N . TYR A 1 134 ? -10.578 -35.094 -31.953 1 32.62 134 TYR A N 1
ATOM 1090 C CA . TYR A 1 134 ? -11.711 -35.156 -32.875 1 32.62 134 TYR A CA 1
ATOM 1091 C C . TYR A 1 134 ? -11.742 -33.969 -33.812 1 32.62 134 TYR A C 1
ATOM 1093 O O . TYR A 1 134 ? -11.383 -32.844 -33.406 1 32.62 134 TYR A O 1
ATOM 1101 N N . ALA B 1 1 ? -24.078 18.172 -17.281 1 26.02 1 ALA B N 1
ATOM 1102 C CA . ALA B 1 1 ? -22.797 18 -16.594 1 26.02 1 ALA B CA 1
ATOM 1103 C C . ALA B 1 1 ? -22.547 16.531 -16.281 1 26.02 1 ALA B C 1
ATOM 1105 O O . ALA B 1 1 ? -23.359 15.883 -15.617 1 26.02 1 ALA B O 1
ATOM 1106 N N . ASP B 1 2 ? -22.172 15.672 -17.094 1 28.17 2 ASP B N 1
ATOM 1107 C CA . ASP B 1 2 ? -21.859 14.25 -17 1 28.17 2 ASP B CA 1
ATOM 1108 C C . ASP B 1 2 ? -20.969 13.961 -15.789 1 28.17 2 ASP B C 1
ATOM 1110 O O . ASP B 1 2 ? -19.859 14.508 -15.68 1 28.17 2 ASP B O 1
ATOM 1114 N N . SER B 1 3 ? -21.469 13.945 -14.586 1 33.25 3 SER B N 1
ATOM 1115 C CA . SER B 1 3 ? -20.812 13.703 -13.305 1 33.25 3 SER B CA 1
ATOM 1116 C C . SER B 1 3 ? -19.75 12.609 -13.422 1 33.25 3 SER B C 1
ATOM 1118 O O . SER B 1 3 ? -20.078 11.422 -13.484 1 33.25 3 SER B O 1
ATOM 1120 N N . ASN B 1 4 ? -18.844 12.578 -14.289 1 36.47 4 ASN B N 1
ATOM 1121 C CA . ASN B 1 4 ? -17.672 11.711 -14.422 1 36.47 4 ASN B CA 1
ATOM 1122 C C . ASN B 1 4 ? -17.109 11.305 -13.062 1 36.47 4 ASN B C 1
ATOM 1124 O O . ASN B 1 4 ? -16.594 12.141 -12.328 1 36.47 4 ASN B O 1
ATOM 1128 N N . TRP B 1 5 ? -17.828 10.641 -12.258 1 39.41 5 TRP B N 1
ATOM 1129 C CA . TRP B 1 5 ? -17.438 10.102 -10.961 1 39.41 5 TRP B CA 1
ATOM 1130 C C . TRP B 1 5 ? -15.953 9.742 -10.945 1 39.41 5 TRP B C 1
ATOM 1132 O O . TRP B 1 5 ? -15.523 8.812 -11.633 1 39.41 5 TRP B O 1
ATOM 1142 N N . GLU B 1 6 ? -15.094 10.703 -11.172 1 49.38 6 GLU B N 1
ATOM 1143 C CA . GLU B 1 6 ? -13.68 10.398 -10.992 1 49.38 6 GLU B CA 1
ATOM 1144 C C . GLU B 1 6 ? -13.461 9.422 -9.836 1 49.38 6 GLU B C 1
ATOM 1146 O O . GLU B 1 6 ? -13.938 9.664 -8.727 1 49.38 6 GLU B O 1
ATOM 1151 N N . ALA B 1 7 ? -13.406 8.203 -10.086 1 58.06 7 ALA B N 1
ATOM 1152 C CA . ALA B 1 7 ? -13.195 7.105 -9.148 1 58.06 7 ALA B CA 1
ATOM 1153 C C . ALA B 1 7 ? -12.18 7.488 -8.07 1 58.06 7 ALA B C 1
ATOM 1155 O O . ALA B 1 7 ? -11.125 8.055 -8.375 1 58.06 7 ALA B O 1
ATOM 1156 N N . THR B 1 8 ? -12.664 7.859 -6.887 1 74.25 8 THR B N 1
ATOM 1157 C CA . THR B 1 8 ? -11.789 8.055 -5.738 1 74.25 8 THR B CA 1
ATOM 1158 C C . THR B 1 8 ? -10.984 6.785 -5.453 1 74.25 8 THR B C 1
ATOM 1160 O O . THR B 1 8 ? -11.547 5.688 -5.398 1 74.25 8 THR B O 1
ATOM 1163 N N . TYR B 1 9 ? -9.633 6.891 -5.602 1 88.31 9 TYR B N 1
ATOM 1164 C CA . TYR B 1 9 ? -8.773 5.766 -5.25 1 88.31 9 TYR B CA 1
ATOM 1165 C C . TYR B 1 9 ? -8.789 5.512 -3.748 1 88.31 9 TYR B C 1
ATOM 1167 O O . TYR B 1 9 ? -8.617 6.441 -2.953 1 88.31 9 TYR B O 1
ATOM 1175 N N . ARG B 1 10 ? -9.117 4.289 -3.416 1 91.5 10 ARG B N 1
ATOM 1176 C CA . ARG B 1 10 ? -9.109 3.842 -2.027 1 91.5 10 ARG B CA 1
ATOM 1177 C C . ARG B 1 10 ? -8.141 2.678 -1.833 1 91.5 10 ARG B C 1
ATOM 1179 O O . ARG B 1 10 ? -8.023 1.81 -2.699 1 91.5 10 ARG B O 1
ATOM 1186 N N . ALA B 1 11 ? -7.391 2.641 -0.682 1 93.75 11 ALA B N 1
ATOM 1187 C CA . ALA B 1 11 ? -6.391 1.598 -0.46 1 93.75 11 ALA B CA 1
ATOM 1188 C C . ALA B 1 11 ? -6.492 1.032 0.953 1 93.75 11 ALA B C 1
ATOM 1190 O O . ALA B 1 11 ? -5.648 0.239 1.374 1 93.75 11 ALA B O 1
ATOM 1191 N N . ASN B 1 12 ? -7.469 1.51 1.759 1 94.25 12 ASN B N 1
ATOM 1192 C CA . ASN B 1 12 ? -7.738 0.98 3.09 1 94.25 12 ASN B CA 1
ATOM 1193 C C . ASN B 1 12 ? -6.562 1.209 4.035 1 94.25 12 ASN B C 1
ATOM 1195 O O . ASN B 1 12 ? -6.332 0.414 4.949 1 94.25 12 ASN B O 1
ATOM 1199 N N . MET B 1 13 ? -5.734 2.199 3.797 1 96.38 13 MET B N 1
ATOM 1200 C CA . MET B 1 13 ? -4.637 2.562 4.688 1 96.38 13 MET B CA 1
ATOM 1201 C C . MET B 1 13 ? -5.145 3.393 5.863 1 96.38 13 MET B C 1
ATOM 1203 O O . MET B 1 13 ? -6.098 4.16 5.723 1 96.38 13 MET B O 1
ATOM 1207 N N . ALA B 1 14 ? -4.504 3.338 6.992 1 94.5 14 ALA B N 1
ATOM 1208 C CA . ALA B 1 14 ? -4.891 4.102 8.172 1 94.5 14 ALA B CA 1
ATOM 1209 C C . ALA B 1 14 ? -4.809 5.602 7.91 1 94.5 14 ALA B C 1
ATOM 1211 O O . ALA B 1 14 ? -5.703 6.355 8.297 1 94.5 14 ALA B O 1
ATOM 1212 N N . THR B 1 15 ? -3.725 5.988 7.242 1 96.06 15 THR B N 1
ATOM 1213 C CA . THR B 1 15 ? -3.557 7.402 6.926 1 96.06 15 THR B CA 1
ATOM 1214 C C . THR B 1 15 ? -4.672 7.887 6.004 1 96.06 15 THR B C 1
ATOM 1216 O O . THR B 1 15 ? -5.086 9.047 6.082 1 96.06 15 THR B O 1
ATOM 1219 N N . GLU B 1 16 ? -5.125 7.008 5.168 1 96.69 16 GLU B N 1
ATOM 1220 C CA . GLU B 1 16 ? -6.242 7.336 4.293 1 96.69 16 GLU B CA 1
ATOM 1221 C C . GLU B 1 16 ? -7.512 7.605 5.094 1 96.69 16 GLU B C 1
ATOM 1223 O O . GLU B 1 16 ? -8.242 8.555 4.812 1 96.69 16 GLU B O 1
ATOM 1228 N N . ARG B 1 17 ? -7.754 6.812 6.039 1 94.81 17 ARG B N 1
ATOM 1229 C CA . ARG B 1 17 ? -8.906 7.016 6.91 1 94.81 17 ARG B CA 1
ATOM 1230 C C . ARG B 1 17 ? -8.812 8.344 7.648 1 94.81 17 ARG B C 1
ATOM 1232 O O . ARG B 1 17 ? -9.797 9.07 7.754 1 94.81 17 ARG B O 1
ATOM 1239 N N . HIS B 1 18 ? -7.664 8.586 8.125 1 96.88 18 HIS B N 1
ATOM 12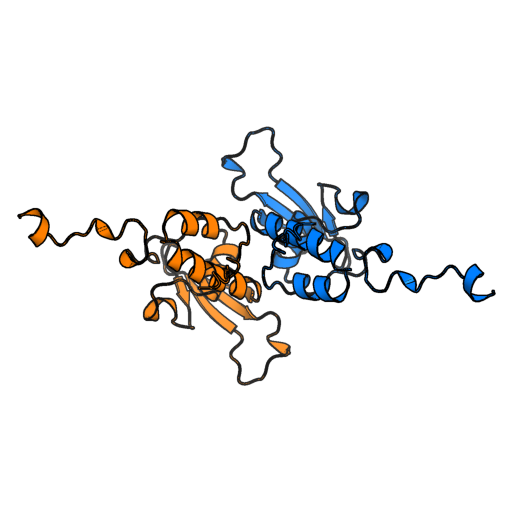40 C CA . HIS B 1 18 ? -7.441 9.867 8.781 1 96.88 18 HIS B CA 1
ATOM 1241 C C . HIS B 1 18 ? -7.68 11.023 7.82 1 96.88 18 HIS B C 1
ATOM 1243 O O . HIS B 1 18 ? -8.383 11.984 8.156 1 96.88 18 HIS B O 1
ATOM 1249 N N . ALA B 1 19 ? -7.125 10.914 6.648 1 96.88 19 ALA B N 1
ATOM 1250 C CA . ALA B 1 19 ? -7.328 11.938 5.625 1 96.88 19 ALA B CA 1
ATOM 1251 C C . ALA B 1 19 ? -8.812 12.156 5.355 1 96.88 19 ALA B C 1
ATOM 1253 O O . ALA B 1 19 ? -9.258 13.297 5.195 1 96.88 19 ALA B O 1
ATOM 1254 N N . GLY B 1 20 ? -9.523 11.047 5.316 1 96.12 20 GLY B N 1
ATOM 1255 C CA . GLY B 1 20 ? -10.961 11.133 5.074 1 96.12 20 GLY B CA 1
ATOM 1256 C C . GLY B 1 20 ? -11.695 11.914 6.145 1 96.12 20 GLY B C 1
ATOM 1257 O O . GLY B 1 20 ? -12.734 12.516 5.871 1 96.12 20 GLY B O 1
ATOM 1258 N N . LYS B 1 21 ? -11.18 11.93 7.332 1 95.81 21 LYS B N 1
ATOM 1259 C CA . LYS B 1 21 ? -11.805 12.609 8.461 1 95.81 21 LYS B CA 1
ATOM 1260 C C . LYS B 1 21 ? -11.461 14.094 8.469 1 95.81 21 LYS B C 1
ATOM 1262 O O . LYS B 1 21 ? -12.227 14.914 8.977 1 95.81 21 LYS B O 1
ATOM 1267 N N . ILE B 1 22 ? -10.344 14.484 7.918 1 96.31 22 ILE B N 1
ATOM 1268 C CA . ILE B 1 22 ? -9.867 15.844 8.148 1 96.31 22 ILE B CA 1
ATOM 1269 C C . ILE B 1 22 ? -10.031 16.672 6.879 1 96.31 22 ILE B C 1
ATOM 1271 O O . ILE B 1 22 ? -10.336 17.859 6.941 1 96.31 22 ILE B O 1
ATOM 1275 N N . TYR B 1 23 ? -9.891 16.141 5.68 1 95.94 23 TYR B N 1
ATOM 1276 C CA . TYR B 1 23 ? -9.859 16.906 4.434 1 95.94 23 TYR B CA 1
ATOM 1277 C C . TYR B 1 23 ? -11.266 17.141 3.904 1 95.94 23 TYR B C 1
ATOM 1279 O O . TYR B 1 23 ? -12.18 16.359 4.168 1 95.94 23 TYR B O 1
ATOM 1287 N N . THR B 1 24 ? -11.469 18.234 3.174 1 95 24 THR B N 1
ATOM 1288 C CA . THR B 1 24 ? -12.656 18.391 2.35 1 95 24 THR B CA 1
ATOM 1289 C C . THR B 1 24 ? -12.742 17.281 1.31 1 95 24 THR B C 1
ATOM 1291 O O . THR B 1 24 ? -11.766 16.578 1.059 1 95 24 THR B O 1
ATOM 1294 N N . ARG B 1 25 ? -13.875 17.141 0.725 1 93.5 25 ARG B N 1
ATOM 1295 C CA . ARG B 1 25 ? -14.07 16.109 -0.29 1 93.5 25 ARG B CA 1
ATOM 1296 C C . ARG B 1 25 ? -13.125 16.312 -1.468 1 93.5 25 ARG B C 1
ATOM 1298 O O . ARG B 1 25 ? -12.547 15.344 -1.974 1 93.5 25 ARG B O 1
ATOM 1305 N N . ALA B 1 26 ? -13 17.562 -1.896 1 92.12 26 ALA B N 1
ATOM 1306 C CA . ALA B 1 26 ? -12.133 17.891 -3.025 1 92.12 26 ALA B CA 1
ATOM 1307 C C . ALA B 1 26 ? -10.688 17.516 -2.725 1 92.12 26 ALA B C 1
ATOM 1309 O O . ALA B 1 26 ? -10 16.922 -3.562 1 92.12 26 ALA B O 1
ATOM 1310 N N . MET B 1 27 ? -10.297 17.766 -1.532 1 94.19 27 MET B N 1
ATOM 1311 C CA . MET B 1 27 ? -8.906 17.5 -1.168 1 94.19 27 MET B CA 1
ATOM 1312 C C . MET B 1 27 ? -8.688 16.016 -0.927 1 94.19 27 MET B C 1
ATOM 1314 O O . MET B 1 27 ? -7.605 15.492 -1.207 1 94.19 27 MET B O 1
ATOM 1318 N N . PHE B 1 28 ? -9.711 15.359 -0.41 1 95.44 28 PHE B N 1
ATOM 1319 C CA . PHE B 1 28 ? -9.609 13.914 -0.242 1 95.44 28 PHE B CA 1
ATOM 1320 C C . PHE B 1 28 ? -9.461 13.227 -1.592 1 95.44 28 PHE B C 1
ATOM 1322 O O . PHE B 1 28 ? -8.734 12.234 -1.713 1 95.44 28 PHE B O 1
ATOM 1329 N N . LYS B 1 29 ? -10.109 13.734 -2.549 1 94.44 29 LYS B N 1
ATOM 1330 C CA . LYS B 1 29 ? -9.945 13.188 -3.893 1 94.44 29 LYS B CA 1
ATOM 1331 C C . LYS B 1 29 ? -8.508 13.328 -4.375 1 94.44 29 LYS B C 1
ATOM 1333 O O . LYS B 1 29 ? -7.941 12.391 -4.938 1 94.44 29 LYS B O 1
ATOM 1338 N N . GLN B 1 30 ? -7.965 14.523 -4.16 1 94.44 30 GLN B N 1
ATOM 1339 C CA . GLN B 1 30 ? -6.566 14.742 -4.512 1 94.44 30 GLN B CA 1
ATOM 1340 C C . GLN B 1 30 ? -5.648 13.805 -3.734 1 94.44 30 GLN B C 1
ATOM 1342 O O . GLN B 1 30 ? -4.688 13.266 -4.289 1 94.44 30 GLN B O 1
ATOM 1347 N N . PHE B 1 31 ? -6 13.57 -2.488 1 96 31 PHE B N 1
ATOM 1348 C CA . PHE B 1 31 ? -5.246 12.633 -1.665 1 96 31 PHE B CA 1
ATOM 1349 C C . PHE B 1 31 ? -5.312 11.227 -2.248 1 96 31 PHE B C 1
ATOM 1351 O O . PHE B 1 31 ? -4.324 10.484 -2.211 1 96 31 PHE B O 1
ATOM 1358 N N . GLY B 1 32 ? -6.453 10.938 -2.744 1 95.56 32 GLY B N 1
ATOM 1359 C CA . GLY B 1 32 ? -6.621 9.641 -3.375 1 95.56 32 GLY B CA 1
ATOM 1360 C C . GLY B 1 32 ? -5.664 9.406 -4.527 1 95.56 32 GLY B C 1
ATOM 1361 O O . GLY B 1 32 ? -5.152 8.297 -4.699 1 95.56 32 GLY B O 1
ATOM 1362 N N . HIS B 1 33 ? -5.422 10.383 -5.312 1 95.06 33 HIS B N 1
ATOM 1363 C CA . HIS B 1 33 ? -4.457 10.273 -6.398 1 95.06 33 HIS B CA 1
ATOM 1364 C C . HIS B 1 33 ? -3.045 10.062 -5.867 1 95.06 33 HIS B C 1
ATOM 1366 O O . HIS B 1 33 ? -2.281 9.273 -6.426 1 95.06 33 HIS B O 1
ATOM 1372 N N . ILE B 1 34 ? -2.732 10.695 -4.816 1 96.44 34 ILE B N 1
ATOM 1373 C CA . ILE B 1 34 ? -1.434 10.547 -4.172 1 96.44 34 ILE B CA 1
ATOM 1374 C C . ILE B 1 34 ? -1.283 9.125 -3.639 1 96.44 34 ILE B C 1
ATOM 1376 O O . ILE B 1 34 ? -0.237 8.492 -3.816 1 96.44 34 ILE B O 1
ATOM 1380 N N . LEU B 1 35 ? -2.395 8.711 -3.045 1 96.38 35 LEU B N 1
ATOM 1381 C CA . LEU B 1 35 ? -2.439 7.352 -2.512 1 96.38 35 LEU B CA 1
ATOM 1382 C C . LEU B 1 35 ? -2.191 6.328 -3.613 1 96.38 35 LEU B C 1
ATOM 1384 O O . LEU B 1 35 ? -1.42 5.383 -3.428 1 96.38 35 LEU B O 1
ATOM 1388 N N . TYR B 1 36 ? -2.785 6.551 -4.695 1 95.88 36 TYR B N 1
ATOM 1389 C CA . TYR B 1 36 ? -2.611 5.664 -5.844 1 95.88 36 TYR B CA 1
ATOM 1390 C C . TYR B 1 36 ? -1.164 5.668 -6.32 1 95.88 36 TYR B C 1
ATOM 1392 O O . TYR B 1 36 ? -0.576 4.605 -6.547 1 95.88 36 TYR B O 1
ATOM 1400 N N . GLU B 1 37 ? -0.548 6.832 -6.48 1 96.06 37 GLU B N 1
ATOM 1401 C CA . GLU B 1 37 ? 0.834 6.945 -6.938 1 96.06 37 GLU B CA 1
ATOM 1402 C C . GLU B 1 37 ? 1.8 6.328 -5.926 1 96.06 37 GLU B C 1
ATOM 1404 O O . GLU B 1 37 ? 2.836 5.777 -6.305 1 96.06 37 GLU B O 1
ATOM 1409 N N . CYS B 1 38 ? 1.5 6.367 -4.676 1 96.56 38 CYS B N 1
ATOM 1410 C CA . CYS B 1 38 ? 2.273 5.809 -3.574 1 96.56 38 CYS B CA 1
ATOM 1411 C C . CYS B 1 38 ? 2.537 4.324 -3.789 1 96.56 38 CYS B C 1
ATOM 1413 O O . CYS B 1 38 ? 3.627 3.832 -3.49 1 96.56 38 CYS B O 1
ATOM 1415 N N . GLY B 1 39 ? 1.564 3.678 -4.348 1 95.81 39 GLY B N 1
ATOM 1416 C CA . GLY B 1 39 ? 1.655 2.242 -4.555 1 95.81 39 GLY B CA 1
ATOM 1417 C C . GLY B 1 39 ? 2.746 1.847 -5.531 1 95.81 39 GLY B C 1
ATOM 1418 O O . GLY B 1 39 ? 3.17 0.689 -5.562 1 95.81 39 GLY B O 1
ATOM 1419 N N . ALA B 1 40 ? 3.25 2.746 -6.285 1 95.81 40 ALA B N 1
ATOM 1420 C CA . ALA B 1 40 ? 4.273 2.465 -7.289 1 95.81 40 ALA B CA 1
ATOM 1421 C C . ALA B 1 40 ? 5.668 2.506 -6.676 1 95.81 40 ALA B C 1
ATOM 1423 O O . ALA B 1 40 ? 6.66 2.234 -7.355 1 95.81 40 ALA B O 1
ATOM 1424 N N . TYR B 1 41 ? 5.793 2.76 -5.406 1 96.62 41 TYR B N 1
ATOM 1425 C CA . TYR B 1 41 ? 7.109 2.945 -4.805 1 96.62 41 TYR B CA 1
ATOM 1426 C C . TYR B 1 41 ? 7.387 1.877 -3.752 1 96.62 41 TYR B C 1
ATOM 1428 O O . TYR B 1 41 ? 6.453 1.289 -3.199 1 96.62 41 TYR B O 1
ATOM 1436 N N . GLN B 1 42 ? 8.617 1.645 -3.529 1 95.44 42 GLN B N 1
ATOM 1437 C CA . GLN B 1 42 ? 9.164 0.847 -2.439 1 95.44 42 GLN B CA 1
ATOM 1438 C C . GLN B 1 42 ? 10.125 1.67 -1.588 1 95.44 42 GLN B C 1
ATOM 1440 O O . GLN B 1 42 ? 10.594 2.727 -2.016 1 95.44 42 GLN B O 1
ATOM 1445 N N . VAL B 1 43 ? 10.352 1.17 -0.376 1 96 43 VAL B N 1
ATOM 1446 C CA . VAL B 1 43 ? 11.141 1.974 0.55 1 96 43 VAL B CA 1
ATOM 1447 C C . VAL B 1 43 ? 12.445 1.248 0.878 1 96 43 VAL B C 1
ATOM 1449 O O . VAL B 1 43 ? 12.445 0.038 1.116 1 96 43 VAL B O 1
ATOM 1452 N N . GLU B 1 44 ? 13.555 1.979 0.739 1 95.75 44 GLU B N 1
ATOM 145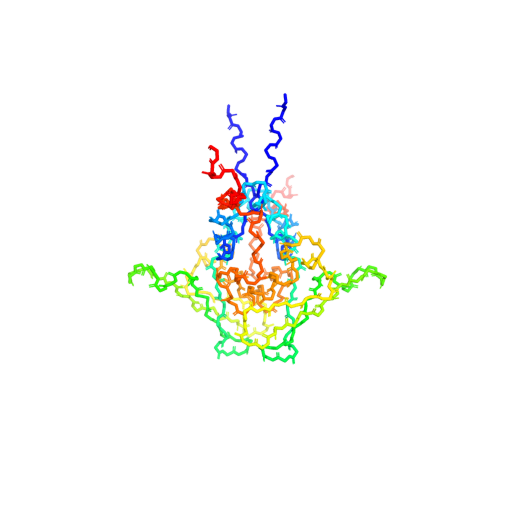3 C CA . GLU B 1 44 ? 14.836 1.565 1.312 1 95.75 44 GLU B CA 1
ATOM 1454 C C . GLU B 1 44 ? 15.164 2.373 2.562 1 95.75 44 GLU B C 1
ATOM 1456 O O . GLU B 1 44 ? 15.18 3.605 2.527 1 95.75 44 GLU B O 1
ATOM 1461 N N . GLU B 1 45 ? 15.398 1.644 3.648 1 95.56 45 GLU B N 1
ATOM 1462 C CA . GLU B 1 45 ? 15.812 2.293 4.891 1 95.56 45 GLU B CA 1
ATOM 1463 C C . GLU B 1 45 ? 17.312 2.562 4.902 1 95.56 45 GLU B C 1
ATOM 1465 O O . GLU B 1 45 ? 18.109 1.629 4.938 1 95.56 45 GLU B O 1
ATOM 1470 N N . LYS B 1 46 ? 17.719 3.773 4.832 1 97.19 46 LYS B N 1
ATOM 1471 C CA . LYS B 1 46 ? 19.141 4.141 4.875 1 97.19 46 LYS B CA 1
ATOM 1472 C C . LYS B 1 46 ? 19.609 4.312 6.312 1 97.19 46 LYS B C 1
ATOM 1474 O O . LYS B 1 46 ? 20.688 3.832 6.676 1 97.19 46 LYS B O 1
ATOM 1479 N N . GLU B 1 47 ? 18.969 5.055 7.098 1 95.88 47 GLU B N 1
ATOM 1480 C CA . GLU B 1 47 ? 19.156 5.25 8.531 1 95.88 47 GLU B CA 1
ATOM 1481 C C . GLU B 1 47 ? 17.844 5.133 9.289 1 95.88 47 GLU B C 1
ATOM 1483 O O . GLU B 1 47 ? 16.953 5.973 9.133 1 95.88 47 GLU B O 1
ATOM 1488 N N . LYS B 1 48 ? 17.75 4.102 10.117 1 92.25 48 LYS B N 1
ATOM 1489 C CA . LYS B 1 48 ? 16.516 3.775 10.82 1 92.25 48 LYS B CA 1
ATOM 1490 C C . LYS B 1 48 ? 15.953 4.996 11.547 1 92.25 48 LYS B C 1
ATOM 1492 O O . LYS B 1 48 ? 16.656 5.633 12.328 1 92.25 48 LYS B O 1
ATOM 1497 N N . GLY B 1 49 ? 14.734 5.312 11.164 1 92.56 49 GLY B N 1
ATOM 1498 C CA . GLY B 1 49 ? 14.031 6.387 11.852 1 92.56 49 GLY B CA 1
ATOM 1499 C C . GLY B 1 49 ? 14.438 7.77 11.367 1 92.56 49 GLY B C 1
ATOM 1500 O O . GLY B 1 49 ? 13.938 8.781 11.867 1 92.56 49 GLY B O 1
ATOM 1501 N N . LYS B 1 50 ? 15.336 7.832 10.414 1 95.94 50 LYS B N 1
ATOM 1502 C CA . LYS B 1 50 ? 15.859 9.141 10.055 1 95.94 50 LYS B CA 1
ATOM 1503 C C . LYS B 1 50 ? 15.812 9.367 8.547 1 95.94 50 LYS B C 1
ATOM 1505 O O . LYS B 1 50 ? 15.336 10.406 8.086 1 95.94 50 LYS B O 1
ATOM 1510 N N . GLU B 1 51 ? 16.359 8.461 7.82 1 98.06 51 GLU B N 1
ATOM 1511 C CA . GLU B 1 51 ? 16.5 8.664 6.383 1 98.06 51 GLU B CA 1
ATOM 1512 C C . GLU B 1 51 ? 16.047 7.441 5.598 1 98.06 51 GLU B C 1
ATOM 1514 O O . GLU B 1 51 ? 16.484 6.324 5.867 1 98.06 51 GLU B O 1
ATOM 1519 N N . TYR B 1 52 ? 15.242 7.703 4.543 1 97.81 52 TYR B N 1
ATOM 1520 C CA . TYR B 1 52 ? 14.68 6.676 3.676 1 97.81 52 TYR B CA 1
ATOM 1521 C C . TYR B 1 52 ? 14.75 7.102 2.213 1 97.81 52 TYR B C 1
ATOM 1523 O O . TYR B 1 52 ? 14.844 8.289 1.909 1 97.81 52 TYR B O 1
ATOM 1531 N N . ILE B 1 53 ? 14.781 6.078 1.342 1 98.25 53 ILE B N 1
ATOM 1532 C CA . ILE B 1 53 ? 14.695 6.328 -0.092 1 98.25 53 ILE B CA 1
ATOM 1533 C C . ILE B 1 53 ? 13.453 5.645 -0.661 1 98.25 53 ILE B C 1
ATOM 1535 O O . ILE B 1 53 ? 13.266 4.438 -0.482 1 98.25 53 ILE B O 1
ATOM 1539 N N . ALA B 1 54 ? 12.523 6.449 -1.193 1 97.81 54 ALA B N 1
ATOM 1540 C CA . ALA B 1 54 ? 11.43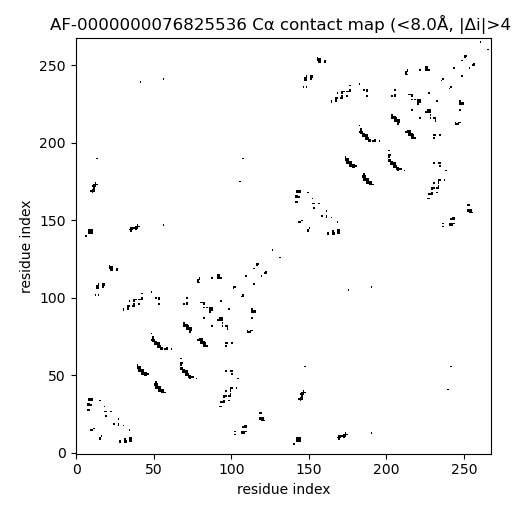 5.906 -1.996 1 97.81 54 ALA B CA 1
ATOM 1541 C C . ALA B 1 54 ? 11.883 5.645 -3.43 1 97.81 54 ALA B C 1
ATOM 1543 O O . ALA B 1 54 ? 12.32 6.562 -4.129 1 97.81 54 ALA B O 1
ATOM 1544 N N . ILE B 1 55 ? 11.789 4.418 -3.844 1 96.44 55 ILE B N 1
ATOM 1545 C CA . ILE B 1 55 ? 12.281 4.016 -5.156 1 96.44 55 ILE B CA 1
ATOM 1546 C C . ILE B 1 55 ? 11.125 3.479 -5.996 1 96.44 55 ILE B C 1
ATOM 1548 O O . ILE B 1 55 ? 10.391 2.584 -5.559 1 96.44 55 ILE B O 1
ATOM 1552 N N . HIS B 1 56 ? 10.938 4.086 -7.164 1 95.94 56 HIS B N 1
ATOM 1553 C CA . HIS B 1 56 ? 9.914 3.572 -8.062 1 95.94 56 HIS B CA 1
ATOM 1554 C C . HIS B 1 56 ? 10.18 2.113 -8.422 1 95.94 56 HIS B C 1
ATOM 1556 O O . HIS B 1 56 ? 11.312 1.737 -8.719 1 95.94 56 HIS B O 1
ATOM 1562 N N . THR B 1 57 ? 9.156 1.314 -8.461 1 91.81 57 THR B N 1
ATOM 1563 C CA . THR B 1 57 ? 9.297 -0.119 -8.688 1 91.81 57 THR B CA 1
ATOM 1564 C C . THR B 1 57 ? 9.828 -0.389 -10.102 1 91.81 57 THR B C 1
ATOM 1566 O O . THR B 1 57 ? 10.508 -1.388 -10.328 1 91.81 57 THR B O 1
ATOM 1569 N N . ASP B 1 58 ? 9.555 0.457 -11.023 1 89.69 58 ASP B N 1
ATOM 1570 C CA . ASP B 1 58 ? 10.016 0.302 -12.398 1 89.69 58 ASP B CA 1
ATOM 1571 C C . ASP B 1 58 ? 11.258 1.156 -12.664 1 89.69 58 ASP B C 1
ATOM 1573 O O . ASP B 1 58 ? 11.492 1.578 -13.797 1 89.69 58 ASP B O 1
ATOM 1577 N N . ALA B 1 59 ? 11.969 1.476 -11.625 1 89.19 59 ALA B N 1
ATOM 1578 C CA . ALA B 1 59 ? 13.117 2.375 -11.75 1 89.19 59 ALA B CA 1
ATOM 1579 C C . ALA B 1 59 ? 14.102 1.868 -12.789 1 89.19 59 ALA B C 1
ATOM 1581 O O . ALA B 1 59 ? 14.648 2.65 -13.578 1 89.19 59 ALA B O 1
ATOM 1582 N N . ALA B 1 60 ? 14.305 0.566 -12.875 1 83.75 60 ALA B N 1
ATOM 1583 C CA . ALA B 1 60 ? 15.289 -0.014 -13.781 1 83.75 60 ALA B CA 1
ATOM 1584 C C . ALA B 1 60 ? 14.836 0.095 -15.234 1 83.75 60 ALA B C 1
ATOM 1586 O O . ALA B 1 60 ? 15.664 0.112 -16.156 1 83.75 60 ALA B O 1
ATOM 1587 N N . ARG B 1 61 ? 13.539 0.207 -15.422 1 84 61 ARG B N 1
ATOM 1588 C CA . ARG B 1 61 ? 13 0.199 -16.781 1 84 61 ARG B CA 1
ATOM 1589 C C . ARG B 1 61 ? 12.719 1.616 -17.266 1 84 61 ARG B C 1
ATOM 1591 O O . ARG B 1 61 ? 12.477 1.834 -18.453 1 84 61 ARG B O 1
ATOM 1598 N N . ARG B 1 62 ? 12.75 2.459 -16.375 1 82.88 62 ARG B N 1
ATOM 1599 C CA . ARG B 1 62 ? 12.422 3.834 -16.75 1 82.88 62 ARG B CA 1
ATOM 1600 C C . ARG B 1 62 ? 13.609 4.527 -17.391 1 82.88 62 ARG B C 1
ATOM 1602 O O . ARG B 1 62 ? 14.758 4.109 -17.219 1 82.88 62 ARG B O 1
ATOM 1609 N N . GLU B 1 63 ? 13.188 5.512 -18.109 1 83.38 63 GLU B N 1
ATOM 1610 C CA . GLU B 1 63 ? 14.227 6.281 -18.797 1 83.38 63 GLU B CA 1
ATOM 1611 C C . GLU B 1 63 ? 15.188 6.914 -17.797 1 83.38 63 GLU B C 1
ATOM 1613 O O . GLU B 1 63 ? 14.781 7.312 -16.703 1 83.38 63 GLU B O 1
ATOM 1618 N N . LYS B 1 64 ? 16.469 6.992 -18.25 1 79.94 64 LYS B N 1
ATOM 1619 C CA . LYS B 1 64 ? 17.547 7.449 -17.391 1 79.94 64 LYS B CA 1
ATOM 1620 C C . LYS B 1 64 ? 17.281 8.875 -16.891 1 79.94 64 LYS B C 1
ATOM 1622 O O . LYS B 1 64 ? 17.734 9.25 -15.812 1 79.94 64 LYS B O 1
ATOM 1627 N N . TRP B 1 65 ? 16.516 9.594 -17.578 1 82.88 65 TRP B N 1
ATOM 1628 C CA . TRP B 1 65 ? 16.328 11 -17.219 1 82.88 65 TRP B CA 1
ATOM 1629 C C . TRP B 1 65 ? 15.164 11.164 -16.25 1 82.88 65 TRP B C 1
ATOM 1631 O O . TRP B 1 65 ? 14.953 12.25 -15.703 1 82.88 65 TRP B O 1
ATOM 1641 N N . CYS B 1 66 ? 14.484 10.109 -16.094 1 84.94 66 CYS B N 1
ATOM 1642 C CA . CYS B 1 66 ? 13.367 10.133 -15.148 1 84.94 66 CYS B CA 1
ATOM 1643 C C . CYS B 1 66 ? 13.852 9.875 -13.727 1 84.94 66 CYS B C 1
ATOM 1645 O O . CYS B 1 66 ? 14.453 8.836 -13.445 1 84.94 66 CYS B O 1
ATOM 1647 N N . ARG B 1 67 ? 13.695 10.82 -12.945 1 90.69 67 ARG B N 1
ATOM 1648 C CA . ARG B 1 67 ? 14.016 10.578 -11.547 1 90.69 67 ARG B CA 1
ATOM 1649 C C . ARG B 1 67 ? 13.125 9.492 -10.953 1 90.69 67 ARG B C 1
ATOM 1651 O O . ARG B 1 67 ? 11.898 9.531 -11.109 1 90.69 67 ARG B O 1
ATOM 1658 N N . THR B 1 68 ? 13.711 8.453 -10.375 1 94.62 68 THR B N 1
ATOM 1659 C CA . THR B 1 68 ? 12.953 7.293 -9.922 1 94.62 68 THR B CA 1
ATOM 1660 C C . THR B 1 68 ? 13.109 7.102 -8.414 1 94.62 68 THR B C 1
ATOM 1662 O O . THR B 1 68 ? 12.508 6.199 -7.832 1 94.62 68 THR B O 1
ATOM 1665 N N . SER B 1 69 ? 13.969 7.875 -7.805 1 96.62 69 SER B N 1
ATOM 1666 C CA . SER B 1 69 ? 14.172 7.75 -6.367 1 96.62 69 SER B CA 1
ATOM 1667 C C . SER B 1 69 ? 14.18 9.117 -5.691 1 96.62 69 SER B C 1
ATOM 1669 O O . SER B 1 69 ? 14.633 10.102 -6.277 1 96.62 69 SER B O 1
ATOM 1671 N N . TYR B 1 70 ? 13.641 9.188 -4.516 1 98.12 70 TYR B N 1
ATOM 1672 C CA . TYR B 1 70 ? 13.547 10.414 -3.73 1 98.12 70 TYR B CA 1
ATOM 1673 C C . TYR B 1 70 ? 13.93 10.156 -2.275 1 98.12 70 TYR B C 1
ATOM 1675 O O . TYR B 1 70 ? 13.453 9.203 -1.659 1 98.12 70 TYR B O 1
ATOM 1683 N N . LYS B 1 71 ? 14.781 10.938 -1.73 1 98.62 71 LYS B N 1
ATOM 1684 C CA . LYS B 1 71 ? 15.141 10.859 -0.318 1 98.62 71 LYS B CA 1
ATOM 1685 C C . LYS B 1 71 ? 14.055 11.484 0.56 1 98.62 71 LYS B C 1
ATOM 1687 O O . LYS B 1 71 ? 13.578 12.578 0.275 1 98.62 71 LYS B O 1
ATOM 1692 N N . VAL B 1 72 ? 13.648 10.797 1.55 1 98.5 72 VAL B N 1
ATOM 1693 C CA . VAL B 1 72 ? 12.719 11.273 2.566 1 98.5 72 VAL B CA 1
ATOM 1694 C C . VAL B 1 72 ? 13.398 11.281 3.932 1 98.5 72 VAL B C 1
ATOM 1696 O O . VAL B 1 72 ? 13.93 10.258 4.371 1 98.5 72 VAL B O 1
ATOM 1699 N N . THR B 1 73 ? 13.383 12.391 4.582 1 98.25 73 THR B N 1
ATOM 1700 C CA . THR B 1 73 ? 14 12.531 5.898 1 98.25 73 THR B CA 1
ATOM 1701 C C . THR B 1 73 ? 12.93 12.734 6.973 1 98.25 73 THR B C 1
ATOM 1703 O O . THR B 1 73 ? 11.977 13.484 6.773 1 98.25 73 THR B O 1
ATOM 1706 N N . VAL B 1 74 ? 13.102 11.953 8.023 1 96.81 74 VAL B N 1
ATOM 1707 C CA . VAL B 1 74 ? 12.266 12.141 9.203 1 96.81 74 VAL B CA 1
ATOM 1708 C C . VAL B 1 74 ? 12.938 13.102 10.172 1 96.81 74 VAL B C 1
ATOM 1710 O O . VAL B 1 74 ? 14.016 12.812 10.703 1 96.81 74 VAL B O 1
ATOM 1713 N N . ILE B 1 75 ? 12.336 14.195 10.273 1 92.5 75 ILE B N 1
ATOM 1714 C CA . ILE B 1 75 ? 12.914 15.258 11.086 1 92.5 75 ILE B CA 1
ATOM 1715 C C . ILE B 1 75 ? 12.766 14.914 12.57 1 92.5 75 ILE B C 1
ATOM 1717 O O . ILE B 1 75 ? 11.789 14.266 12.969 1 92.5 75 ILE B O 1
ATOM 1721 N N . GLU B 1 76 ? 13.719 15.281 13.391 1 81.75 76 GLU B N 1
ATOM 1722 C CA . GLU B 1 76 ? 13.781 14.961 14.82 1 81.75 76 GLU B CA 1
ATOM 1723 C C . GLU B 1 76 ? 12.414 15.094 15.477 1 81.75 76 GLU B C 1
ATOM 1725 O O . GLU B 1 76 ? 11.688 16.062 15.227 1 81.75 76 GLU B O 1
ATOM 1730 N N . GLY B 1 77 ? 11.961 14.117 16.312 1 78.38 77 GLY B N 1
ATOM 1731 C CA . GLY B 1 77 ? 10.664 14.039 16.953 1 78.38 77 GLY B CA 1
ATOM 1732 C C . GLY B 1 77 ? 9.727 13.047 16.281 1 78.38 77 GLY B C 1
ATOM 1733 O O . GLY B 1 77 ? 8.75 12.602 16.891 1 78.38 77 GLY B O 1
ATOM 1734 N N . GLY B 1 78 ? 9.891 12.812 14.992 1 79.69 78 GLY B N 1
ATOM 1735 C CA . GLY B 1 78 ? 9.188 11.742 14.305 1 79.69 78 GLY B CA 1
ATOM 1736 C C . GLY B 1 78 ? 7.852 12.172 13.734 1 79.69 78 GLY B C 1
ATOM 1737 O O . GLY B 1 78 ? 7.113 11.359 13.18 1 79.69 78 GLY B O 1
ATOM 1738 N N . ASP B 1 79 ? 7.523 13.438 13.789 1 90.06 79 ASP B N 1
ATOM 1739 C CA . ASP B 1 79 ? 6.211 13.906 13.359 1 90.06 79 ASP B CA 1
ATOM 1740 C C . ASP B 1 79 ? 6.328 14.859 12.172 1 90.06 79 ASP B C 1
ATOM 1742 O O . ASP B 1 79 ? 5.375 15.562 11.844 1 90.06 79 ASP B O 1
ATOM 1746 N N . GLU B 1 80 ? 7.527 14.953 11.633 1 96.25 80 GLU B N 1
ATOM 1747 C CA . GLU B 1 80 ? 7.738 15.797 10.453 1 96.25 80 GLU B CA 1
ATOM 1748 C C . GLU B 1 80 ? 8.602 15.086 9.422 1 96.25 80 GLU B C 1
ATOM 1750 O O . GLU B 1 80 ? 9.578 14.422 9.766 1 96.25 80 GLU B O 1
ATOM 1755 N N . PHE B 1 81 ? 8.211 15.305 8.156 1 97.94 81 PHE B N 1
ATOM 1756 C CA . PHE B 1 81 ? 8.867 1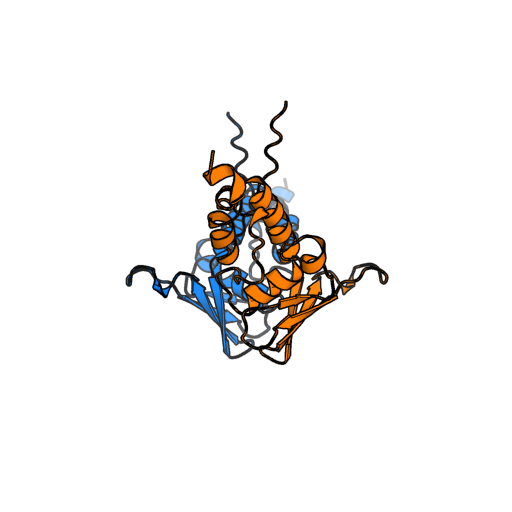4.641 7.043 1 97.94 81 PHE B CA 1
ATOM 1757 C C . PHE B 1 81 ? 9.25 15.641 5.961 1 97.94 81 PHE B C 1
ATOM 1759 O O . PHE B 1 81 ? 8.516 16.609 5.711 1 97.94 81 PHE B O 1
ATOM 1766 N N . ASP B 1 82 ? 10.422 15.438 5.406 1 97.81 82 ASP B N 1
ATOM 1767 C CA . ASP B 1 82 ? 10.867 16.219 4.262 1 97.81 82 ASP B CA 1
ATOM 1768 C C . ASP B 1 82 ? 11.227 15.32 3.082 1 97.81 82 ASP B C 1
ATOM 1770 O O . ASP B 1 82 ? 11.828 14.258 3.266 1 97.81 82 ASP B O 1
ATOM 1774 N N . CYS B 1 83 ? 10.781 15.664 1.951 1 98.38 83 CYS B N 1
ATOM 1775 C CA . CYS B 1 83 ? 11.023 14.891 0.738 1 98.38 83 CYS B CA 1
ATOM 1776 C C . CYS B 1 83 ? 11.742 15.727 -0.311 1 98.38 83 CYS B C 1
ATOM 1778 O O . CYS B 1 83 ? 11.422 16.906 -0.5 1 98.38 83 CYS B O 1
ATOM 1780 N N . GLU B 1 84 ? 12.602 15.164 -1.039 1 98.06 84 GLU B N 1
ATOM 1781 C CA . GLU B 1 84 ? 13.391 15.812 -2.082 1 98.06 84 GLU B CA 1
ATOM 1782 C C . GLU B 1 84 ? 12.492 16.328 -3.205 1 98.06 84 GLU B C 1
ATOM 1784 O O . GLU B 1 84 ? 12.883 17.234 -3.947 1 98.06 84 GLU B O 1
ATOM 1789 N N . CYS B 1 85 ? 11.359 15.812 -3.34 1 97.25 85 CYS B N 1
ATOM 1790 C CA . CYS B 1 85 ? 10.516 16.234 -4.453 1 97.25 85 CYS B CA 1
ATOM 1791 C C . CYS B 1 85 ? 9.922 17.609 -4.199 1 97.25 85 CYS B C 1
ATOM 1793 O O . CYS B 1 85 ? 9.469 18.281 -5.133 1 97.25 85 CYS B O 1
ATOM 1795 N N . GLY B 1 86 ? 9.781 18.047 -2.947 1 96.75 86 GLY B N 1
ATOM 1796 C CA . GLY B 1 86 ? 9.406 19.406 -2.572 1 96.75 86 GLY B CA 1
ATOM 1797 C C . GLY B 1 86 ? 7.918 19.656 -2.67 1 96.75 86 GLY B C 1
ATOM 1798 O O . GLY B 1 86 ? 7.469 20.797 -2.492 1 96.75 86 GLY B O 1
ATOM 1799 N N . GLN B 1 87 ? 7.125 18.641 -2.885 1 96.56 87 GLN B N 1
ATOM 1800 C CA . GLN B 1 87 ? 5.703 18.844 -3.143 1 96.56 87 GLN B CA 1
ATOM 1801 C C . GLN B 1 87 ? 5.012 19.484 -1.944 1 96.56 87 GLN B C 1
ATOM 1803 O O . GLN B 1 87 ? 4.164 20.359 -2.107 1 96.56 87 GLN B O 1
ATOM 1808 N N . PHE B 1 88 ? 5.301 19.016 -0.791 1 96.62 88 PHE B N 1
ATOM 1809 C CA . PHE B 1 88 ? 4.578 19.547 0.355 1 96.62 88 PHE B CA 1
ATOM 1810 C C . PHE B 1 88 ? 4.82 21.047 0.488 1 96.62 88 PHE B C 1
ATOM 1812 O O . PHE B 1 88 ? 3.891 21.812 0.761 1 96.62 88 PHE B O 1
ATOM 1819 N N . ALA B 1 89 ? 6.039 21.438 0.404 1 93.19 89 ALA B N 1
ATOM 1820 C CA . ALA B 1 89 ? 6.379 22.859 0.526 1 93.19 89 ALA B CA 1
ATOM 1821 C C . ALA B 1 89 ? 5.621 23.703 -0.5 1 93.19 89 ALA B C 1
ATOM 1823 O O . ALA B 1 89 ? 5.203 24.812 -0.209 1 93.19 89 ALA B O 1
ATOM 1824 N N . HIS B 1 90 ? 5.316 23.141 -1.704 1 94.38 90 HIS B N 1
ATOM 1825 C CA . HIS B 1 90 ? 4.727 23.891 -2.811 1 94.38 90 HIS B CA 1
ATOM 1826 C C . HIS B 1 90 ? 3.205 23.797 -2.787 1 94.38 90 HIS B C 1
ATOM 1828 O O . HIS B 1 90 ? 2.514 24.781 -3.072 1 94.38 90 HIS B O 1
ATOM 1834 N N . MET B 1 91 ? 2.646 22.609 -2.414 1 93.75 91 MET B N 1
ATOM 1835 C CA . MET B 1 91 ? 1.225 22.344 -2.613 1 93.75 91 MET B CA 1
ATOM 1836 C C . MET B 1 91 ? 0.504 22.203 -1.276 1 93.75 91 MET B C 1
ATOM 1838 O O . MET B 1 91 ? -0.726 22.234 -1.222 1 93.75 91 MET B O 1
ATOM 1842 N N . GLY B 1 92 ? 1.25 21.984 -0.163 1 94.75 92 GLY B N 1
ATOM 1843 C CA . GLY B 1 92 ? 0.638 21.812 1.146 1 94.75 92 GLY B CA 1
ATOM 1844 C C . GLY B 1 92 ? -0.035 20.469 1.326 1 94.75 92 GLY B C 1
ATOM 1845 O O . GLY B 1 92 ? -0.859 20.297 2.227 1 94.75 92 GLY B O 1
ATOM 1846 N N . LEU B 1 93 ? 0.233 19.547 0.405 1 95.88 93 LEU B N 1
ATOM 1847 C CA . LEU B 1 93 ? -0.264 18.172 0.48 1 95.88 93 LEU B CA 1
ATOM 1848 C C . LEU B 1 93 ? 0.888 17.172 0.473 1 95.88 93 LEU B C 1
ATOM 1850 O O . LEU B 1 93 ? 1.883 17.375 -0.229 1 95.88 93 LEU B O 1
ATOM 1854 N N . LEU B 1 94 ? 0.746 16.156 1.255 1 97.25 94 LEU B N 1
ATOM 1855 C CA . LEU B 1 94 ? 1.738 15.094 1.25 1 97.25 94 LEU B CA 1
ATOM 1856 C C . LEU B 1 94 ? 2 14.602 -0.17 1 97.25 94 LEU B C 1
ATOM 1858 O O . LEU B 1 94 ? 1.096 14.594 -1.007 1 97.25 94 LEU B O 1
ATOM 1862 N N . CYS B 1 95 ? 3.258 14.297 -0.415 1 98.25 95 CYS B N 1
ATOM 1863 C CA . CYS B 1 95 ? 3.555 13.617 -1.675 1 98.25 95 CYS B CA 1
ATOM 1864 C C . CYS B 1 95 ? 3.48 12.109 -1.516 1 98.25 95 CYS B C 1
ATOM 1866 O O . CYS B 1 95 ? 3.418 11.602 -0.395 1 98.25 95 CYS B O 1
ATOM 1868 N N . SER B 1 96 ? 3.449 11.43 -2.631 1 98.25 96 SER B N 1
ATOM 1869 C CA . SER B 1 96 ? 3.408 9.977 -2.635 1 98.25 96 SER B CA 1
ATOM 1870 C C . SER B 1 96 ? 4.637 9.383 -1.953 1 98.25 96 SER B C 1
ATOM 1872 O O . SER B 1 96 ? 4.555 8.336 -1.305 1 98.25 96 SER B O 1
ATOM 1874 N N . HIS B 1 97 ? 5.785 10.031 -2.002 1 98.69 97 HIS B N 1
ATOM 1875 C CA . HIS B 1 97 ? 7.035 9.555 -1.425 1 98.69 97 HIS B CA 1
ATOM 1876 C C . HIS B 1 97 ? 6.977 9.555 0.099 1 98.69 97 HIS B C 1
ATOM 1878 O O . HIS B 1 97 ? 7.266 8.539 0.736 1 98.69 97 HIS B O 1
ATOM 1884 N N . ILE B 1 98 ? 6.551 10.68 0.698 1 98.56 98 ILE B N 1
ATOM 1885 C CA . ILE B 1 98 ? 6.395 10.758 2.146 1 98.56 98 ILE B CA 1
ATOM 1886 C C . ILE B 1 98 ? 5.355 9.742 2.611 1 98.56 98 ILE B C 1
ATOM 1888 O O . ILE B 1 98 ? 5.562 9.047 3.609 1 98.56 98 ILE B O 1
ATOM 1892 N N . LEU B 1 99 ? 4.242 9.641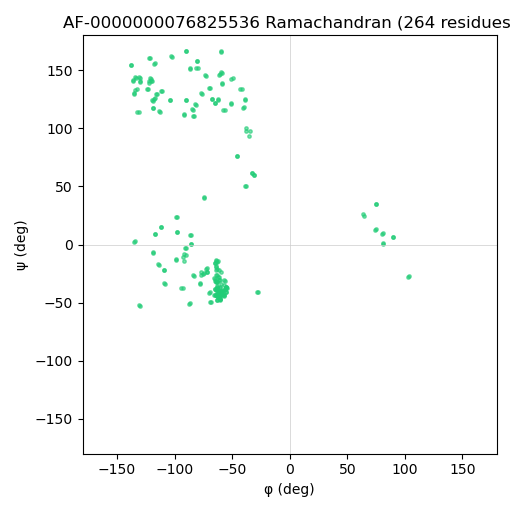 1.85 1 98.12 99 LEU B N 1
ATOM 1893 C CA . LEU B 1 99 ? 3.182 8.711 2.229 1 98.12 99 LEU B CA 1
ATOM 1894 C C . LEU B 1 99 ? 3.701 7.277 2.26 1 98.12 99 LEU B C 1
ATOM 1896 O O . LEU B 1 99 ? 3.377 6.516 3.174 1 98.12 99 LEU B O 1
ATOM 1900 N N . LYS B 1 100 ? 4.492 6.848 1.275 1 97.75 100 LYS B N 1
ATOM 1901 C CA . LYS B 1 100 ? 5.059 5.504 1.228 1 97.75 100 LYS B CA 1
ATOM 1902 C C . LYS B 1 100 ? 5.934 5.234 2.447 1 97.75 100 LYS B C 1
ATOM 1904 O O . LYS B 1 100 ? 5.859 4.156 3.047 1 97.75 100 LYS B O 1
ATOM 1909 N N . VAL B 1 101 ? 6.723 6.234 2.836 1 97.44 101 VAL B N 1
ATOM 1910 C CA . VAL B 1 101 ? 7.598 6.082 3.994 1 97.44 101 VAL B CA 1
ATOM 1911 C C . VAL B 1 101 ? 6.758 6.016 5.27 1 97.44 101 VAL B C 1
ATOM 1913 O O . VAL B 1 101 ? 7.023 5.199 6.152 1 97.44 101 VAL B O 1
ATOM 1916 N N . MET B 1 102 ? 5.715 6.852 5.375 1 96.38 102 MET B N 1
ATOM 1917 C CA . MET B 1 102 ? 4.82 6.809 6.527 1 96.38 102 MET B CA 1
ATOM 1918 C C . MET B 1 102 ? 4.203 5.426 6.688 1 96.38 102 MET B C 1
ATOM 1920 O O . MET B 1 102 ? 4.113 4.902 7.801 1 96.38 102 MET B O 1
ATOM 1924 N N . ASP B 1 103 ? 3.779 4.898 5.578 1 95.12 103 ASP B N 1
ATOM 1925 C CA . ASP B 1 103 ? 3.213 3.555 5.609 1 95.12 103 ASP B CA 1
ATOM 1926 C C . ASP B 1 103 ? 4.246 2.535 6.086 1 95.12 103 ASP B C 1
ATOM 1928 O O . ASP B 1 103 ? 3.934 1.659 6.895 1 95.12 103 ASP B O 1
ATOM 1932 N N . PHE B 1 104 ? 5.449 2.66 5.625 1 93.38 104 PHE B N 1
ATOM 1933 C CA . PHE B 1 104 ? 6.543 1.747 5.941 1 93.38 104 PHE B CA 1
ATOM 1934 C C . PHE B 1 104 ? 6.871 1.787 7.426 1 93.38 104 PHE B C 1
ATOM 1936 O O . PHE B 1 104 ? 7.117 0.748 8.039 1 93.38 104 PHE B O 1
ATOM 1943 N N . ILE B 1 105 ? 6.84 2.955 8 1 93.31 105 ILE B N 1
ATOM 1944 C CA . ILE B 1 105 ? 7.223 3.061 9.406 1 93.31 105 ILE B CA 1
ATOM 1945 C C . ILE B 1 105 ? 5.977 3.066 10.281 1 93.31 105 ILE B C 1
ATOM 1947 O O . ILE B 1 105 ? 6.035 3.451 11.453 1 93.31 105 ILE B O 1
ATOM 1951 N N . ARG B 1 106 ? 4.773 2.752 9.711 1 90.75 106 ARG B N 1
ATOM 1952 C CA . ARG B 1 106 ? 3.535 2.404 10.398 1 90.75 106 ARG B CA 1
ATOM 1953 C C . ARG B 1 106 ? 2.883 3.641 11.016 1 90.75 106 ARG B C 1
ATOM 1955 O O . ARG B 1 106 ? 2.348 3.58 12.125 1 90.75 106 ARG B O 1
ATOM 1962 N N . VAL B 1 107 ? 3.008 4.75 10.367 1 94 107 VAL B N 1
ATOM 1963 C CA . VAL B 1 107 ? 2.273 5.945 10.773 1 94 107 VAL B CA 1
ATOM 1964 C C . VAL B 1 107 ? 0.786 5.762 10.484 1 94 107 VAL B C 1
ATOM 1966 O O . VAL B 1 107 ? 0.403 5.355 9.391 1 94 107 VAL B O 1
ATOM 1969 N N . THR B 1 108 ? -0.106 6.117 11.453 1 93.5 108 THR B N 1
ATOM 1970 C CA . THR B 1 108 ? -1.528 5.828 11.305 1 93.5 108 THR B CA 1
ATOM 1971 C C . THR B 1 108 ? -2.318 7.109 11.07 1 93.5 108 THR B C 1
ATOM 1973 O O . THR B 1 108 ? -3.436 7.07 10.547 1 93.5 108 THR B O 1
ATOM 1976 N N . GLU B 1 109 ? -1.717 8.219 11.484 1 96.12 109 GLU B N 1
ATOM 1977 C CA . GLU B 1 109 ? -2.365 9.516 11.297 1 96.12 109 GLU B CA 1
ATOM 1978 C C . GLU B 1 109 ? -1.41 10.523 10.672 1 96.12 109 GLU B C 1
ATOM 1980 O O . GLU B 1 109 ? -0.218 10.539 10.984 1 96.12 109 GLU B O 1
ATOM 1985 N N . ILE B 1 110 ? -1.966 11.344 9.836 1 97.12 110 ILE B N 1
ATOM 1986 C CA . ILE B 1 110 ? -1.167 12.414 9.25 1 97.12 110 ILE B CA 1
ATOM 1987 C C . ILE B 1 110 ? -0.727 13.391 10.336 1 97.12 110 ILE B C 1
ATOM 1989 O O . ILE B 1 110 ? -1.562 13.953 11.047 1 97.12 110 ILE B O 1
ATOM 1993 N N . PRO B 1 111 ? 0.576 13.586 10.492 1 96.88 111 PRO B N 1
ATOM 1994 C CA . PRO B 1 111 ? 1.058 14.516 11.523 1 96.88 111 PRO B CA 1
ATOM 1995 C C . PRO B 1 111 ? 0.533 15.93 11.32 1 96.88 111 PRO B C 1
ATOM 1997 O O . PRO B 1 111 ? 0.413 16.391 10.188 1 96.88 111 PRO B O 1
ATOM 2000 N N . LYS B 1 112 ? 0.343 16.609 12.398 1 95.12 112 LYS B N 1
ATOM 2001 C CA . LYS B 1 112 ? -0.243 17.938 12.406 1 95.12 112 LYS B CA 1
ATOM 2002 C C . LYS B 1 112 ? 0.55 18.891 11.516 1 95.12 112 LYS B C 1
ATOM 2004 O O . LYS B 1 112 ? -0.03 19.734 10.82 1 95.12 112 LYS B O 1
ATOM 2009 N N . LYS B 1 113 ? 1.895 18.766 11.523 1 95.19 113 LYS B N 1
ATOM 2010 C CA . LYS B 1 113 ? 2.771 19.641 10.758 1 95.19 113 LYS B CA 1
ATOM 2011 C C . LYS B 1 113 ? 2.539 19.484 9.258 1 95.19 113 LYS B C 1
ATOM 2013 O O . LYS B 1 113 ? 2.977 20.312 8.461 1 95.19 113 LYS B O 1
ATOM 2018 N N . HIS B 1 114 ? 1.857 18.453 8.867 1 97.31 114 HIS B N 1
ATOM 2019 C CA . HIS B 1 114 ? 1.627 18.172 7.457 1 97.31 114 HIS B CA 1
ATOM 2020 C C . HIS B 1 114 ? 0.16 18.359 7.09 1 97.31 114 HIS B C 1
ATOM 2022 O O . HIS B 1 114 ? -0.299 17.859 6.062 1 97.31 114 HIS B O 1
ATOM 2028 N N . ILE B 1 115 ? -0.548 19 7.93 1 96.38 115 ILE B N 1
ATOM 2029 C CA . ILE B 1 115 ? -1.946 19.328 7.676 1 96.38 115 ILE B CA 1
ATOM 2030 C C . ILE B 1 115 ? -2.104 20.844 7.535 1 96.38 115 ILE B C 1
ATOM 2032 O O . ILE B 1 115 ? -1.877 21.594 8.492 1 96.38 115 ILE B O 1
ATOM 2036 N N . VAL B 1 116 ? -2.471 21.266 6.367 1 95.5 116 VAL B N 1
ATOM 2037 C CA . VAL B 1 116 ? -2.76 22.672 6.109 1 95.5 116 VAL B CA 1
ATOM 2038 C C . VAL B 1 116 ? -4.238 22.953 6.363 1 95.5 116 VAL B C 1
ATOM 2040 O O . VAL B 1 116 ? -5.109 22.344 5.742 1 95.5 116 VAL B O 1
ATOM 2043 N N . LYS B 1 117 ? -4.57 23.875 7.188 1 93.62 117 LYS B N 1
ATOM 2044 C CA . LYS B 1 117 ? -5.91 24.125 7.707 1 93.62 117 LYS B CA 1
ATOM 2045 C C . LYS B 1 117 ? -6.891 24.438 6.578 1 93.62 117 LYS B C 1
ATOM 2047 O O . LYS B 1 117 ? -8.039 24 6.602 1 93.62 117 LYS B O 1
ATOM 2052 N N . ARG B 1 118 ? -6.492 25.203 5.621 1 92.5 118 ARG B N 1
ATOM 2053 C CA . ARG B 1 118 ? -7.406 25.625 4.57 1 92.5 118 ARG B CA 1
ATOM 2054 C C . ARG B 1 118 ? -7.898 24.438 3.75 1 92.5 118 ARG B C 1
ATOM 2056 O O . ARG B 1 118 ? -8.844 24.578 2.973 1 92.5 118 ARG B O 1
ATOM 2063 N N . TRP B 1 119 ? -7.199 23.375 3.832 1 94.19 119 TRP B N 1
ATOM 2064 C CA . TRP B 1 119 ? -7.562 22.188 3.068 1 94.19 119 TRP B CA 1
ATOM 2065 C C . TRP B 1 119 ? -8.492 21.281 3.877 1 94.19 119 TRP B C 1
ATOM 2067 O O . TRP B 1 119 ? -8.953 20.25 3.381 1 94.19 119 TRP B O 1
ATOM 2077 N N . THR B 1 120 ? -8.789 21.625 5.113 1 95.75 120 THR B N 1
ATOM 2078 C CA . THR B 1 120 ? -9.547 20.75 6.012 1 95.75 120 THR B CA 1
ATOM 2079 C C . THR B 1 120 ? -10.992 21.219 6.121 1 95.75 120 THR B C 1
ATOM 2081 O O . THR B 1 120 ? -11.32 22.344 5.738 1 95.75 120 THR B O 1
ATOM 2084 N N . ARG B 1 121 ? -11.836 20.359 6.566 1 94.19 121 ARG B N 1
ATOM 2085 C CA . ARG B 1 121 ? -13.25 20.641 6.773 1 94.19 121 ARG B CA 1
ATOM 2086 C C . ARG B 1 121 ? -13.445 21.719 7.84 1 94.19 121 ARG B C 1
ATOM 2088 O O . ARG B 1 121 ? -14.453 22.422 7.84 1 94.19 121 ARG B O 1
ATOM 2095 N N . ASP B 1 122 ? -12.562 21.875 8.742 1 85.19 122 ASP B N 1
ATOM 2096 C CA . ASP B 1 122 ? -12.641 22.844 9.828 1 85.19 122 ASP B CA 1
ATOM 2097 C C . ASP B 1 122 ? -12.109 24.203 9.391 1 85.19 122 ASP B C 1
ATOM 2099 O O . ASP B 1 122 ? -11.953 25.109 10.211 1 85.19 122 ASP B O 1
ATOM 2103 N N . ALA B 1 123 ? -11.82 24.375 8.102 1 78.19 123 ALA B N 1
ATOM 2104 C CA . ALA B 1 123 ? -11.234 25.641 7.641 1 78.19 123 ALA B CA 1
ATOM 2105 C C . ALA B 1 123 ? -12.133 26.828 8.008 1 78.19 123 ALA B C 1
ATOM 2107 O O . ALA B 1 123 ? -11.641 27.922 8.234 1 78.19 123 ALA B O 1
ATOM 2108 N N . ARG B 1 124 ? -13.438 26.828 7.957 1 61.84 124 ARG B N 1
ATOM 2109 C CA . ARG B 1 124 ? -14.234 28.047 8.148 1 61.84 124 ARG B CA 1
ATOM 2110 C C . ARG B 1 124 ? -13.93 28.688 9.492 1 61.84 124 ARG B C 1
ATOM 2112 O O . ARG B 1 124 ? -14.148 29.891 9.664 1 61.84 124 ARG B O 1
ATOM 2119 N N . ASP B 1 125 ? -13.672 27.844 10.461 1 51.19 125 ASP B N 1
ATOM 2120 C CA . ASP B 1 125 ? -13.836 28.625 11.688 1 51.19 125 ASP B CA 1
ATOM 2121 C C . ASP B 1 125 ? -12.82 29.766 11.742 1 51.19 125 ASP B C 1
ATOM 2123 O O . ASP B 1 125 ? -12.734 30.484 12.75 1 51.19 125 ASP B O 1
ATOM 2127 N N . VAL B 1 126 ? -11.805 29.766 10.953 1 47.47 126 VAL B N 1
ATOM 2128 C CA . VAL B 1 126 ? -11.008 30.969 11.172 1 47.47 126 VAL B CA 1
ATOM 2129 C C . VAL B 1 126 ? -11.711 32.188 10.562 1 47.47 126 VAL B C 1
ATOM 2131 O O . VAL B 1 126 ? -11.562 32.469 9.375 1 47.47 126 VAL B O 1
ATOM 2134 N N . LEU B 1 127 ? -12.914 32.25 10.695 1 46.31 127 LEU B N 1
ATOM 2135 C CA . LEU B 1 127 ? -13.492 33.562 10.375 1 46.31 127 LEU B CA 1
ATOM 2136 C C . LEU B 1 127 ? -12.602 34.688 10.875 1 46.31 127 LEU B C 1
ATOM 2138 O O . LEU B 1 127 ? -12.023 34.594 11.961 1 46.31 127 LEU B O 1
ATOM 2142 N N . PRO B 1 128 ? -12.125 35.469 9.992 1 47.94 128 PRO B N 1
ATOM 2143 C CA . PRO B 1 128 ? -11.414 36.656 10.43 1 47.94 128 PRO B CA 1
ATOM 2144 C C . PRO B 1 128 ? -12.062 37.312 11.633 1 47.94 128 PRO B C 1
ATOM 2146 O O . PRO B 1 128 ? -13.289 37.25 11.789 1 47.94 128 PRO B O 1
ATOM 2149 N N . ALA B 1 129 ? -11.406 37.562 12.727 1 47.12 129 ALA B N 1
ATOM 2150 C CA . ALA B 1 129 ? -11.781 38.344 13.906 1 47.12 129 ALA B CA 1
ATOM 2151 C C . ALA B 1 129 ? -12.773 39.438 13.539 1 47.12 129 ALA B C 1
ATOM 2153 O O . ALA B 1 129 ? -13.711 39.719 14.297 1 47.12 129 ALA B O 1
ATOM 2154 N N . HIS B 1 130 ? -12.508 40.031 12.445 1 48.47 130 HIS B N 1
ATOM 2155 C CA . HIS B 1 130 ? -13.25 41.25 12.156 1 48.47 130 HIS B CA 1
ATOM 2156 C C . HIS B 1 130 ? -14.703 40.969 11.805 1 48.47 130 HIS B C 1
ATOM 2158 O O . HIS B 1 130 ? -15.539 41.875 11.773 1 48.47 130 HIS B O 1
ATOM 2164 N N . LEU B 1 131 ? -15.07 39.719 11.383 1 46.41 131 LEU B N 1
ATOM 2165 C CA . LEU B 1 131 ? -16.484 39.469 11.086 1 46.41 131 LEU B CA 1
ATOM 2166 C C . LEU B 1 131 ? -17.203 38.938 12.312 1 46.41 131 LEU B C 1
ATOM 2168 O O . LEU B 1 131 ? -18.422 38.719 12.281 1 46.41 131 LEU B O 1
ATOM 2172 N N . MET B 1 132 ? -16.578 38.531 13.289 1 43.03 132 MET B N 1
ATOM 2173 C CA . MET B 1 132 ? -17.234 38.219 14.555 1 43.03 132 MET B CA 1
ATOM 2174 C C . MET B 1 132 ? -17.953 39.438 15.133 1 43.03 132 MET B C 1
ATOM 2176 O O . MET B 1 132 ? -18.766 39.312 16.047 1 43.03 132 MET B O 1
ATOM 2180 N N . GLN B 1 133 ? -17.328 40.562 14.867 1 36.84 133 GLN B N 1
ATOM 2181 C CA . GLN B 1 133 ? -17.891 41.75 15.516 1 36.84 133 GLN B CA 1
ATOM 2182 C C . GLN B 1 133 ? -19.156 42.219 14.812 1 36.84 133 GLN B C 1
ATOM 2184 O O . GLN B 1 133 ? -19.828 43.156 15.289 1 36.84 133 GLN B O 1
ATOM 2189 N N . TYR B 1 134 ? -19.391 41.938 13.57 1 33.5 134 TYR B N 1
ATOM 2190 C CA . TYR B 1 134 ? -20.641 42.531 13.109 1 33.5 134 TYR B CA 1
ATOM 2191 C C . TYR B 1 134 ? -21.812 41.594 13.344 1 33.5 134 TYR B C 1
ATOM 2193 O O . TYR B 1 134 ? -21.672 40.375 13.227 1 33.5 134 TYR B O 1
#

pLDDT: mean 87.11, std 18.21, range [26.02, 98.69]

Secondary structure (DSSP, 8-state):
-------------HHHHHHHHHB-HHHHHHHHHHHHHHTTEEEEEEETTTEEEEEETTTTTS-TTS--EEEEEEETTTTEEEETT-HHHHHSS--HHHHHHHHHTT--S--GGG--GGGBGGGGG---GGGS--/-------------HHHHHHHHHB-HHHHHHHHHHHHHHTTEEEEEEETTTEEEEEETTTTTS-TTS--EEEEEEETTTTEEEETT-HHHHHSS--HHHHHHHHHTT--S--GGG--GGGBGGGGG---HHHH--

InterPro domains:
  IPR007527 Zinc finger, SWIM-type [PF04434] (82-102)
  IPR007527 Zinc finger, SWIM-type [PS50966] (70-106)

Radius of gyration: 21.34 Å; Cα contacts (8 Å, |Δi|>4): 419; chains: 2; bounding box: 48×79×54 Å

Foldseek 3Di:
DPPVVPPQADDPALQLVQCVQWFDPVVNSVVSVQQVVLVQWDWDPPDPLFKIKTFGPCNVVDDPVDDGIKMKTQDPPRQDIDIPVCCCVPPLADGSGVVNVCVVVPPRHRRPVSHDLCRTPNNPVVPPPVVVVD/DPPVVPPQADDPALQLVQCVQWFDPVVNSVVSVQQVVLVQWDWDPPDPLFKIKTFGPCNVVDDPVDDGIKMKTQDPPRQDIDIPVCCCVPPLADGSGVVNVCVVVPPRHRRPVSHDLCRTPNNPVVPPPVVVVD

Organism: Aegilops tauschii subsp. strangulata (NCBI:txid200361)